Protein AF-A0A948L450-F1 (afdb_monomer_lite)

Foldseek 3Di:
DDQDDPVCNVAAEDFPADALVVSQVLLLCQLQQFAQKDKDFPVQDDDPHHDAADAQGKHFYAHSVRHGFFIKGWHDKDKDFQLRDDQVLVRNSVQDGPVSSSVVVQVRCCVVPRDDSGTIMTMTGIHTDTGDPVNVVSSVVNYFEWEWQKDWDWLDQAPVATFTQKMKTWTATLQRHGQDMDIAGADIDPRHDGDPVSVVVVVVQVPLVCLSHPPHDYLLPRLQVVLVVLQPTTGAYAYEYAACVGRQNNNQVSCVVRVQEGNADDPDPTDYSHDHGHYGLLVLVCVLVVHDNVQSHPVNDDCVLQVVQDPRSNNRSNSSSVSSVSNVSSVSVVPDDDDDDDPDPPD

Radius of gyration: 23.98 Å; chains: 1; bounding box: 55×43×69 Å

pLDDT: mean 93.99, std 7.47, range [49.78, 98.88]

Structure (mmCIF, N/CA/C/O backbone):
data_AF-A0A948L450-F1
#
_entry.id   AF-A0A948L450-F1
#
loop_
_atom_site.group_PDB
_atom_site.id
_atom_site.type_symbol
_atom_site.label_atom_id
_atom_site.label_alt_id
_atom_site.label_comp_id
_atom_site.label_asym_id
_atom_site.label_entity_id
_atom_site.label_seq_id
_atom_site.pdbx_PDB_ins_code
_atom_site.Cartn_x
_atom_site.Cartn_y
_atom_site.Cartn_z
_atom_site.occupancy
_atom_site.B_iso_or_equiv
_atom_site.auth_seq_id
_atom_site.auth_comp_id
_atom_site.auth_asym_id
_atom_site.auth_atom_id
_atom_site.pdbx_PDB_model_num
ATOM 1 N N . MET A 1 1 ? 27.669 -15.011 -8.462 1.00 49.78 1 MET A N 1
ATOM 2 C CA . MET A 1 1 ? 26.424 -15.311 -9.194 1.00 49.78 1 MET A CA 1
ATOM 3 C C . MET A 1 1 ? 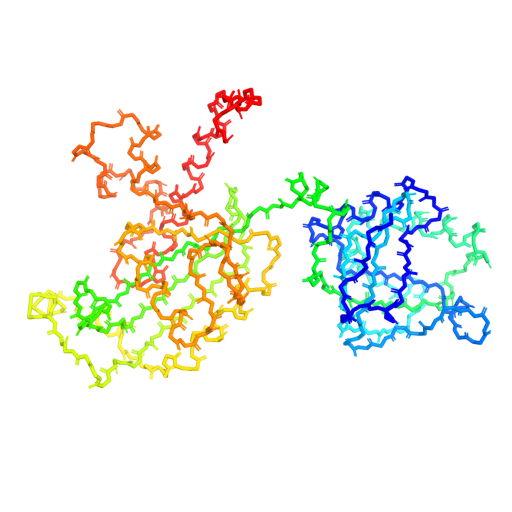25.358 -15.644 -8.175 1.00 49.78 1 MET A C 1
ATOM 5 O O . MET A 1 1 ? 25.456 -16.674 -7.518 1.00 49.78 1 MET A O 1
ATOM 9 N N . THR A 1 2 ? 24.414 -14.733 -7.972 1.00 57.94 2 THR A N 1
ATOM 10 C CA . THR A 1 2 ? 23.246 -14.973 -7.120 1.00 57.94 2 THR A CA 1
ATOM 11 C C . THR A 1 2 ? 22.349 -15.965 -7.852 1.00 57.94 2 THR A C 1
ATOM 13 O O . THR A 1 2 ? 21.903 -15.678 -8.958 1.00 57.94 2 THR A O 1
ATOM 16 N N . THR A 1 3 ? 22.142 -17.155 -7.296 1.00 79.31 3 THR A N 1
ATOM 17 C CA . THR A 1 3 ? 21.220 -18.137 -7.872 1.00 79.31 3 THR A CA 1
ATOM 18 C C . THR A 1 3 ? 19.787 -17.629 -7.747 1.00 79.31 3 THR A C 1
ATOM 20 O O . THR A 1 3 ? 19.373 -17.188 -6.672 1.00 79.31 3 THR A O 1
ATOM 23 N N . LEU A 1 4 ? 19.032 -17.679 -8.848 1.00 89.12 4 LEU A N 1
ATOM 24 C CA . LEU A 1 4 ? 17.610 -17.345 -8.837 1.00 89.12 4 LEU A CA 1
ATOM 25 C C . LEU A 1 4 ? 16.843 -18.289 -7.896 1.00 89.12 4 LEU A C 1
ATOM 27 O O . LEU A 1 4 ? 17.214 -19.462 -7.765 1.00 89.12 4 LEU A O 1
ATOM 31 N N . PRO A 1 5 ? 15.769 -17.810 -7.242 1.00 88.12 5 PRO A N 1
ATOM 32 C CA . PRO A 1 5 ? 14.839 -18.687 -6.542 1.00 88.12 5 PRO A CA 1
ATOM 33 C C . PRO A 1 5 ? 14.345 -19.818 -7.466 1.00 88.12 5 PRO A C 1
ATOM 35 O O . PRO A 1 5 ? 14.096 -19.545 -8.642 1.00 88.12 5 PRO A O 1
ATOM 38 N N . PRO A 1 6 ? 14.161 -21.062 -6.973 1.00 90.00 6 PRO A N 1
ATOM 39 C CA . PRO A 1 6 ? 13.832 -22.215 -7.820 1.00 90.00 6 PRO A CA 1
ATOM 40 C C . PRO A 1 6 ? 12.611 -22.017 -8.724 1.00 90.00 6 PRO A C 1
ATOM 42 O O . PRO A 1 6 ? 12.596 -22.503 -9.847 1.00 90.00 6 PRO A O 1
ATOM 45 N N . GLN A 1 7 ? 11.608 -21.266 -8.265 1.00 90.81 7 GLN A N 1
ATOM 46 C CA . GLN A 1 7 ? 10.401 -20.966 -9.038 1.00 90.81 7 GLN A CA 1
ATOM 47 C C . GLN A 1 7 ? 10.629 -20.038 -10.247 1.00 90.81 7 GLN A C 1
ATOM 49 O O . GLN A 1 7 ? 9.716 -19.869 -11.047 1.00 90.81 7 GLN A O 1
ATOM 54 N N . TYR A 1 8 ? 11.810 -19.426 -10.367 1.00 93.75 8 TYR A N 1
ATOM 55 C CA . TYR A 1 8 ? 12.201 -18.545 -11.473 1.00 93.75 8 TYR A CA 1
ATOM 56 C C . TYR A 1 8 ? 13.411 -19.090 -12.246 1.00 93.75 8 TYR A C 1
ATOM 58 O O . TYR A 1 8 ? 14.034 -18.349 -12.998 1.00 93.75 8 TYR A O 1
ATOM 66 N N . ALA A 1 9 ? 13.780 -20.361 -12.047 1.00 91.44 9 ALA A N 1
ATOM 67 C CA . ALA A 1 9 ? 14.968 -20.950 -12.670 1.00 91.44 9 ALA A CA 1
ATOM 68 C C . ALA A 1 9 ? 14.909 -20.932 -14.209 1.00 91.44 9 ALA A C 1
ATOM 70 O O . ALA A 1 9 ? 15.931 -20.695 -14.848 1.00 91.44 9 ALA A O 1
ATOM 71 N N . ASP A 1 10 ? 13.711 -21.119 -14.768 1.00 92.31 10 ASP A N 1
ATOM 72 C CA . ASP A 1 10 ? 13.450 -21.146 -16.212 1.00 92.31 10 ASP A CA 1
ATOM 73 C C . ASP A 1 10 ? 12.794 -19.847 -16.723 1.00 92.31 10 ASP A C 1
ATOM 75 O O . ASP A 1 10 ? 12.276 -19.806 -17.838 1.00 92.31 10 ASP A O 1
ATOM 79 N N . ALA A 1 11 ? 12.769 -18.788 -15.904 1.00 95.00 11 ALA A N 1
ATOM 80 C CA . ALA A 1 11 ? 12.189 -17.506 -16.295 1.00 95.00 11 ALA A CA 1
ATOM 81 C C . ALA A 1 11 ? 13.032 -16.826 -17.383 1.00 95.00 11 ALA A C 1
ATOM 83 O O . ALA A 1 11 ? 14.269 -16.877 -17.353 1.00 95.00 11 ALA A O 1
ATOM 84 N N . ILE A 1 12 ? 12.362 -16.138 -18.312 1.00 95.06 12 ILE A N 1
ATOM 85 C CA . ILE A 1 12 ? 13.043 -15.281 -19.285 1.00 95.06 12 ILE A CA 1
ATOM 86 C C . ILE A 1 12 ? 13.738 -14.151 -18.529 1.00 95.06 12 ILE A C 1
ATOM 88 O O . ILE A 1 12 ? 13.185 -13.580 -17.590 1.00 95.06 12 ILE A O 1
ATOM 92 N N . GLN A 1 13 ? 14.978 -13.869 -18.918 1.00 95.75 13 GLN A N 1
ATOM 93 C CA . GLN A 1 13 ? 15.809 -12.824 -18.335 1.00 95.75 13 GLN A CA 1
ATOM 94 C C . GLN A 1 13 ? 16.093 -11.766 -19.389 1.00 95.75 13 GLN A C 1
ATOM 96 O O . GLN A 1 13 ? 16.571 -12.105 -20.471 1.00 95.75 13 GLN A O 1
ATOM 101 N N . PHE A 1 14 ? 15.830 -10.504 -19.064 1.00 95.56 14 PHE A N 1
ATOM 102 C CA . PHE A 1 14 ? 16.063 -9.387 -19.975 1.00 95.56 14 PHE A CA 1
ATOM 103 C C . PHE A 1 14 ? 16.427 -8.107 -19.213 1.00 95.56 14 PHE A C 1
ATOM 105 O O . PHE A 1 14 ? 16.180 -7.990 -18.012 1.00 95.56 14 PHE A O 1
ATOM 112 N N . SER A 1 15 ? 17.019 -7.146 -19.917 1.00 96.50 15 SER A N 1
ATOM 113 C CA . SER A 1 15 ? 17.230 -5.778 -19.436 1.00 96.50 15 SER A CA 1
ATOM 114 C C . SER A 1 15 ? 16.348 -4.836 -20.243 1.00 96.50 15 SER A C 1
ATOM 116 O O . SER A 1 15 ? 16.167 -5.038 -21.441 1.00 96.50 15 SER A O 1
ATOM 118 N N . PHE A 1 16 ? 15.837 -3.785 -19.608 1.00 95.75 16 PHE A N 1
ATOM 119 C CA . PHE A 1 16 ? 15.225 -2.686 -20.346 1.00 95.75 16 PHE A CA 1
ATOM 120 C C . PHE A 1 16 ? 16.295 -1.851 -21.062 1.00 95.75 16 PHE A C 1
ATOM 122 O O . PHE A 1 16 ? 17.408 -1.702 -20.560 1.00 95.75 16 PHE A O 1
ATOM 129 N N . GLY A 1 17 ? 15.940 -1.259 -22.202 1.00 93.38 17 GLY A N 1
ATOM 130 C CA . GLY A 1 17 ? 16.852 -0.410 -22.968 1.00 93.38 17 GLY A CA 1
ATOM 131 C C . GLY A 1 17 ? 17.977 -1.176 -23.672 1.00 93.38 17 GLY A C 1
ATOM 132 O O . GLY A 1 17 ? 17.994 -2.401 -23.725 1.00 93.38 17 GLY A O 1
ATOM 133 N N . ASP A 1 18 ? 18.912 -0.433 -24.265 1.00 92.81 18 ASP A N 1
ATOM 134 C CA . ASP A 1 18 ? 20.022 -0.959 -25.072 1.00 92.81 18 ASP A CA 1
ATOM 135 C C . ASP A 1 18 ? 21.416 -0.559 -24.554 1.00 92.81 18 ASP A C 1
ATOM 137 O O . ASP A 1 18 ? 22.424 -0.776 -25.230 1.00 92.81 18 ASP A O 1
ATOM 141 N N . SER A 1 19 ? 21.499 -0.006 -23.339 1.00 96.19 19 SER A N 1
ATOM 142 C CA . SER A 1 19 ? 22.761 0.244 -22.635 1.00 96.19 19 SER A CA 1
ATOM 143 C C . SER A 1 19 ? 22.646 -0.072 -21.138 1.00 96.19 19 SER A C 1
ATOM 145 O O . SER A 1 19 ? 21.539 -0.041 -20.595 1.00 96.19 19 SER A O 1
ATOM 147 N N . PRO A 1 20 ? 23.770 -0.346 -20.445 1.00 97.81 20 PRO A N 1
ATOM 148 C CA . PRO A 1 20 ? 23.785 -0.529 -18.993 1.00 97.81 20 PRO A CA 1
ATOM 149 C C . PRO A 1 20 ? 23.136 0.623 -18.217 1.00 97.81 20 PRO A C 1
ATOM 151 O O . PRO A 1 20 ? 22.380 0.392 -17.277 1.00 97.81 20 PRO A O 1
ATOM 154 N N . GLU A 1 21 ? 23.407 1.862 -18.625 1.00 97.50 21 GLU A N 1
ATOM 155 C CA . GLU A 1 21 ? 22.892 3.065 -17.971 1.00 97.50 21 GLU A CA 1
ATOM 156 C C . GLU A 1 21 ? 21.373 3.162 -18.123 1.00 97.50 21 GLU A C 1
ATOM 158 O O . GLU A 1 21 ? 20.668 3.362 -17.134 1.00 97.50 21 GLU A O 1
ATOM 163 N N . LEU A 1 22 ? 20.860 2.943 -19.339 1.00 95.94 22 LEU A N 1
ATOM 164 C CA . LEU A 1 22 ? 19.422 2.965 -19.595 1.00 95.94 22 LEU A CA 1
ATOM 165 C C . LEU A 1 22 ? 18.706 1.811 -18.875 1.00 95.94 22 LEU A C 1
ATOM 167 O O . LEU A 1 22 ? 17.615 2.004 -18.342 1.00 95.94 22 LEU A O 1
ATOM 171 N N . ALA A 1 23 ? 19.329 0.632 -18.790 1.00 97.94 23 ALA A N 1
ATOM 172 C CA . ALA A 1 23 ? 18.788 -0.492 -18.031 1.00 97.94 23 ALA A CA 1
ATOM 173 C C . ALA A 1 23 ? 18.607 -0.151 -16.547 1.00 97.94 23 ALA A C 1
ATOM 175 O O . ALA A 1 23 ? 17.555 -0.444 -15.979 1.00 97.94 23 ALA A O 1
ATOM 176 N N . ASP A 1 24 ? 19.592 0.504 -15.925 1.00 98.12 24 ASP A N 1
ATOM 177 C CA . ASP A 1 24 ? 19.497 0.942 -14.530 1.00 98.12 24 ASP A CA 1
ATOM 178 C C . ASP A 1 24 ? 18.449 2.051 -14.331 1.00 98.12 24 ASP A C 1
ATOM 180 O O . ASP A 1 24 ? 17.704 2.020 -13.345 1.00 98.12 24 ASP A O 1
ATOM 184 N N . GLU A 1 25 ? 18.351 3.006 -15.261 1.00 97.00 25 GLU A N 1
ATOM 185 C CA . GLU A 1 25 ? 17.342 4.074 -15.233 1.00 97.00 25 GLU A CA 1
ATOM 186 C C . GLU A 1 25 ? 15.915 3.509 -15.310 1.00 97.00 25 GLU A C 1
ATOM 188 O O . GLU A 1 25 ? 15.066 3.826 -14.470 1.00 97.00 25 GLU A O 1
ATOM 193 N N . LEU A 1 26 ? 15.656 2.614 -16.264 1.00 97.81 26 LEU A N 1
ATOM 194 C CA . LEU A 1 26 ? 14.339 2.009 -16.467 1.00 97.81 26 LEU A CA 1
ATOM 195 C C . LEU A 1 26 ? 13.987 1.015 -15.354 1.00 97.81 26 LEU A C 1
ATOM 197 O O . LEU A 1 26 ? 12.855 1.008 -14.862 1.00 97.81 26 LEU A O 1
ATOM 201 N N . LEU A 1 27 ? 14.958 0.238 -14.867 1.00 98.12 27 LEU A N 1
ATOM 202 C CA . LEU A 1 27 ? 14.782 -0.608 -13.687 1.00 98.12 27 LEU A CA 1
ATOM 203 C C . LEU A 1 27 ? 14.396 0.223 -12.456 1.00 98.12 27 LEU A C 1
ATOM 205 O O . LEU A 1 27 ? 13.533 -0.194 -11.680 1.00 98.12 27 LEU A O 1
ATOM 209 N N . ALA A 1 28 ? 14.997 1.400 -12.259 1.00 97.31 28 ALA A N 1
ATOM 210 C CA . ALA A 1 28 ? 14.632 2.279 -11.154 1.00 97.31 28 ALA A CA 1
ATOM 211 C C . ALA A 1 28 ? 13.163 2.733 -11.241 1.00 97.31 28 ALA A C 1
ATOM 213 O O . ALA A 1 28 ? 12.496 2.796 -10.207 1.00 97.31 28 ALA A O 1
ATOM 214 N N . LEU A 1 29 ? 12.628 2.974 -12.444 1.00 96.88 29 LEU A N 1
ATOM 215 C CA . LEU A 1 29 ? 11.206 3.284 -12.639 1.00 96.88 29 LEU A CA 1
ATOM 216 C C . LEU A 1 29 ? 10.300 2.091 -12.308 1.00 96.88 29 LEU A C 1
ATOM 218 O O . LEU A 1 29 ? 9.265 2.285 -11.663 1.00 96.88 29 LEU A O 1
ATOM 222 N N . VAL A 1 30 ? 10.693 0.867 -12.681 1.00 97.06 30 VAL A N 1
ATOM 223 C CA . VAL A 1 30 ? 9.968 -0.366 -12.309 1.00 97.06 30 VAL A CA 1
ATOM 224 C C . VAL A 1 30 ? 9.946 -0.534 -10.792 1.00 97.06 30 VAL A C 1
ATOM 226 O O . VAL A 1 30 ? 8.896 -0.760 -10.192 1.00 97.06 30 VAL A O 1
ATOM 229 N N . LEU A 1 31 ? 11.101 -0.384 -10.141 1.00 96.38 31 LEU A N 1
ATOM 230 C CA . LEU A 1 31 ? 11.239 -0.528 -8.691 1.00 96.38 31 LEU A CA 1
ATOM 231 C C . LEU A 1 31 ? 10.530 0.587 -7.911 1.00 96.38 31 LEU A C 1
ATOM 233 O O . LEU A 1 31 ? 10.087 0.348 -6.788 1.00 96.38 31 LEU A O 1
ATOM 237 N N . ALA A 1 32 ? 10.387 1.776 -8.498 1.00 93.44 32 ALA A N 1
ATOM 238 C CA . ALA A 1 32 ? 9.577 2.862 -7.951 1.00 93.44 32 ALA A CA 1
ATOM 239 C C . ALA A 1 32 ? 8.064 2.629 -8.121 1.00 93.44 32 ALA A C 1
ATOM 241 O O . ALA A 1 32 ? 7.273 3.381 -7.558 1.00 93.44 32 ALA A O 1
ATOM 242 N N . GLY A 1 33 ? 7.652 1.615 -8.894 1.00 91.38 33 GLY A N 1
ATOM 243 C CA . GLY A 1 33 ? 6.253 1.368 -9.249 1.00 91.38 33 GLY A CA 1
ATOM 244 C C . GLY A 1 33 ? 5.695 2.341 -10.291 1.00 91.38 33 GLY A C 1
ATOM 245 O O . GLY A 1 33 ? 4.487 2.369 -10.494 1.00 91.38 33 GLY A O 1
ATOM 246 N N . LYS A 1 34 ? 6.555 3.139 -10.938 1.00 92.25 34 LYS A N 1
ATOM 247 C CA . LYS A 1 34 ? 6.166 4.085 -11.993 1.00 92.25 34 LYS A CA 1
ATOM 248 C C . LYS A 1 34 ? 6.029 3.389 -13.341 1.00 92.25 34 LYS A C 1
ATOM 250 O O . LYS A 1 34 ? 5.018 3.561 -14.009 1.00 92.25 34 LYS A O 1
ATOM 255 N N . LYS A 1 35 ? 7.025 2.574 -13.708 1.00 96.00 35 LYS A N 1
ATOM 256 C CA . LYS A 1 35 ? 6.990 1.781 -14.940 1.00 96.00 35 LYS A CA 1
ATOM 257 C C . LYS A 1 35 ? 6.204 0.496 -14.695 1.00 96.00 35 LYS A C 1
ATOM 259 O O . LYS A 1 35 ? 6.651 -0.387 -13.964 1.00 96.00 35 LYS A O 1
ATOM 264 N N . THR A 1 36 ? 5.025 0.431 -15.296 1.00 96.38 36 THR A N 1
ATOM 265 C CA . THR A 1 36 ? 4.072 -0.695 -15.265 1.00 96.38 36 THR A CA 1
ATOM 266 C C . THR A 1 36 ? 3.641 -1.120 -16.671 1.00 96.38 36 THR A C 1
ATOM 268 O O . THR A 1 36 ? 2.764 -1.967 -16.831 1.00 96.38 36 THR A O 1
ATOM 271 N N . ALA A 1 37 ? 4.254 -0.531 -17.697 1.00 97.00 37 ALA A N 1
ATOM 272 C CA . ALA A 1 37 ? 4.088 -0.899 -19.091 1.00 97.00 37 ALA A CA 1
ATOM 273 C C . ALA A 1 37 ? 5.424 -0.805 -19.838 1.00 97.00 37 ALA A C 1
ATOM 275 O O . ALA A 1 37 ? 6.343 -0.090 -19.414 1.00 97.00 37 ALA A O 1
ATOM 276 N N . THR A 1 38 ? 5.533 -1.542 -20.940 1.00 97.06 38 THR A N 1
ATOM 277 C CA . THR A 1 38 ? 6.642 -1.434 -21.892 1.00 97.06 38 THR A CA 1
ATOM 278 C C . THR A 1 38 ? 6.204 -1.832 -23.294 1.00 97.06 38 THR A C 1
ATOM 280 O O . THR A 1 38 ? 5.207 -2.540 -23.461 1.00 97.06 38 THR A O 1
ATOM 283 N N . CYS A 1 39 ? 6.940 -1.383 -24.308 1.00 96.31 39 CYS A N 1
ATOM 284 C CA . CYS A 1 39 ? 6.736 -1.817 -25.678 1.00 96.31 39 CYS A CA 1
ATOM 285 C C . CYS A 1 39 ? 8.045 -2.227 -26.370 1.00 96.31 39 CYS A C 1
ATOM 287 O O . CYS A 1 39 ? 9.098 -1.627 -26.169 1.00 96.31 39 CYS A O 1
ATOM 289 N N . GLY A 1 40 ? 7.960 -3.255 -27.215 1.00 95.69 40 GLY A N 1
ATOM 290 C CA . GLY A 1 40 ? 9.046 -3.726 -28.078 1.00 95.69 40 GLY A CA 1
ATOM 291 C C . GLY A 1 40 ? 8.573 -3.853 -29.523 1.00 95.69 40 GLY A C 1
ATOM 292 O O . GLY A 1 40 ? 7.375 -3.978 -29.775 1.00 95.69 40 GLY A O 1
ATOM 293 N N . ALA A 1 41 ? 9.475 -3.817 -30.505 1.00 96.50 41 ALA A N 1
ATOM 294 C CA . ALA A 1 41 ? 9.061 -3.976 -31.896 1.00 96.50 41 ALA A CA 1
ATOM 295 C C . ALA A 1 41 ? 8.616 -5.422 -32.154 1.00 96.50 41 ALA A C 1
ATOM 297 O O . ALA A 1 41 ? 9.347 -6.356 -31.847 1.00 96.50 41 ALA A O 1
ATOM 298 N N . LEU A 1 42 ? 7.468 -5.629 -32.810 1.00 96.25 42 LEU A N 1
ATOM 299 C CA . LEU A 1 42 ? 6.961 -6.976 -33.121 1.00 96.25 42 LEU A CA 1
ATOM 300 C C . LEU A 1 42 ? 7.984 -7.833 -33.887 1.00 96.25 42 LEU A C 1
ATOM 302 O O . LEU A 1 42 ? 8.022 -9.049 -33.729 1.00 96.25 42 LEU A O 1
ATOM 306 N N . ARG A 1 43 ? 8.841 -7.188 -34.687 1.00 94.50 43 ARG A N 1
ATOM 307 C CA . ARG A 1 43 ? 9.906 -7.836 -35.465 1.00 94.50 43 ARG A CA 1
ATOM 308 C C . ARG A 1 43 ? 10.947 -8.566 -34.604 1.00 94.50 43 ARG A C 1
ATOM 310 O O . ARG A 1 43 ? 11.622 -9.445 -35.130 1.00 94.50 43 ARG A O 1
ATOM 317 N N . ASP A 1 44 ? 11.094 -8.168 -33.341 1.00 93.19 44 ASP A N 1
ATOM 318 C CA . ASP A 1 44 ? 12.097 -8.706 -32.419 1.00 93.19 44 ASP A CA 1
ATOM 319 C C . ASP A 1 44 ? 11.580 -9.957 -31.691 1.00 93.19 44 ASP A C 1
ATOM 321 O O . ASP A 1 44 ? 12.357 -10.675 -31.062 1.00 93.19 44 ASP A O 1
ATOM 325 N N . TYR A 1 45 ? 10.285 -10.268 -31.831 1.00 92.19 45 TYR A N 1
ATOM 326 C CA . TYR A 1 45 ? 9.653 -11.440 -31.239 1.00 92.19 45 TYR A CA 1
ATOM 327 C C . TYR A 1 45 ? 9.452 -12.578 -32.250 1.00 92.19 45 TYR A C 1
ATOM 329 O O . TYR A 1 45 ? 9.285 -12.377 -33.455 1.00 92.19 45 TYR A O 1
ATOM 337 N N . GLY A 1 46 ? 9.398 -13.812 -31.744 1.00 85.69 46 GLY A N 1
ATOM 338 C CA . GLY A 1 46 ? 9.066 -15.004 -32.524 1.00 85.69 46 GLY A CA 1
ATOM 339 C C . GLY A 1 46 ? 10.286 -15.792 -33.004 1.00 85.69 46 GLY A C 1
ATOM 340 O O . GLY A 1 46 ? 11.256 -15.983 -32.275 1.00 85.69 46 GLY A O 1
ATOM 341 N N . ALA A 1 47 ? 10.215 -16.356 -34.214 1.00 80.94 47 ALA A N 1
ATOM 342 C CA . ALA A 1 47 ? 11.213 -17.313 -34.693 1.00 80.94 47 ALA A CA 1
ATOM 343 C C . ALA A 1 47 ? 12.599 -16.661 -34.869 1.00 80.94 47 ALA A C 1
ATOM 345 O O . ALA A 1 47 ? 12.833 -15.937 -35.833 1.00 80.94 47 ALA A O 1
ATOM 346 N N . GLY A 1 48 ? 13.526 -16.974 -33.958 1.00 80.38 48 GLY A N 1
ATOM 347 C CA . GLY A 1 48 ? 14.882 -16.413 -33.940 1.00 80.38 48 GLY A CA 1
ATOM 348 C C . GLY A 1 48 ? 15.028 -15.123 -33.126 1.00 80.38 48 GLY A C 1
ATOM 349 O O . GLY A 1 48 ? 16.133 -14.589 -33.082 1.00 80.38 48 GLY A O 1
ATOM 350 N N . GLY A 1 49 ? 13.948 -14.661 -32.487 1.00 86.06 49 GLY A N 1
ATOM 351 C CA . GLY A 1 49 ? 13.919 -13.516 -31.579 1.00 86.06 49 GLY A CA 1
ATOM 352 C C . GLY A 1 49 ? 13.472 -13.903 -30.167 1.00 86.06 49 GLY A C 1
ATOM 353 O O . GLY A 1 49 ? 13.591 -15.061 -29.753 1.00 86.06 49 GLY A O 1
ATOM 354 N N . GLU A 1 50 ? 12.953 -12.929 -29.429 1.00 88.19 50 GLU A N 1
ATOM 355 C CA . GLU A 1 50 ? 12.440 -13.119 -28.075 1.00 88.19 50 GLU A CA 1
ATOM 356 C C . GLU A 1 50 ? 11.088 -13.858 -28.069 1.00 88.19 50 GLU A C 1
ATOM 358 O O . GLU A 1 50 ? 10.276 -13.722 -28.993 1.00 88.19 50 GLU A O 1
ATOM 363 N N . PRO A 1 51 ? 10.796 -14.667 -27.036 1.00 91.75 51 PRO A N 1
ATOM 364 C CA . PRO A 1 51 ? 9.488 -15.290 -26.899 1.00 91.75 51 PRO A CA 1
ATOM 365 C C . PRO A 1 51 ? 8.421 -14.234 -26.590 1.00 91.75 51 PRO A C 1
ATOM 367 O O . PRO A 1 51 ? 8.584 -13.427 -25.672 1.00 91.75 51 PRO A O 1
ATOM 370 N N . MET A 1 52 ? 7.295 -14.293 -27.308 1.00 93.81 52 MET A N 1
ATOM 371 C CA . MET A 1 52 ? 6.151 -13.398 -27.091 1.00 93.81 52 MET A CA 1
ATOM 372 C C . MET A 1 52 ? 5.730 -13.382 -25.616 1.00 93.81 52 MET A C 1
ATOM 374 O O . MET A 1 52 ? 5.597 -14.465 -25.037 1.00 93.81 52 MET A O 1
ATOM 378 N N . PRO A 1 53 ? 5.517 -12.202 -25.004 1.00 94.00 53 PRO A N 1
ATOM 379 C CA . PRO A 1 53 ? 4.969 -12.119 -23.659 1.00 94.00 53 PRO A CA 1
ATOM 380 C C . PRO A 1 53 ? 3.590 -12.771 -23.597 1.00 94.00 53 PRO A C 1
ATOM 382 O O . PRO A 1 53 ? 2.798 -12.708 -24.539 1.00 94.00 53 PRO A O 1
ATOM 385 N N . GLU A 1 54 ? 3.314 -13.422 -22.471 1.00 95.31 54 GLU A N 1
ATOM 386 C CA . GLU A 1 54 ? 2.058 -14.122 -22.215 1.00 95.31 54 GLU A CA 1
ATOM 387 C C . GLU A 1 54 ? 1.490 -13.643 -20.882 1.00 95.31 54 GLU A C 1
ATOM 389 O O . GLU A 1 54 ? 2.223 -13.481 -19.907 1.00 95.31 54 GLU A O 1
ATOM 394 N N . VAL A 1 55 ? 0.175 -13.430 -20.816 1.00 97.62 55 VAL A N 1
ATOM 395 C CA . VAL A 1 55 ? -0.489 -13.025 -19.569 1.00 97.62 55 VAL A CA 1
ATOM 396 C C . VAL A 1 55 ? -0.230 -14.068 -18.476 1.00 97.62 55 VAL A C 1
ATOM 398 O O . VAL A 1 55 ? -0.468 -15.259 -18.669 1.00 97.62 55 VAL A O 1
ATOM 401 N N . GLY A 1 56 ? 0.256 -13.612 -17.322 1.00 96.19 56 GLY A N 1
ATOM 402 C CA . GLY A 1 56 ? 0.665 -14.443 -16.190 1.00 96.19 56 GLY A CA 1
ATOM 403 C C . GLY A 1 56 ? 2.110 -14.952 -16.257 1.00 96.19 56 GLY A C 1
ATOM 404 O O . GLY A 1 56 ? 2.589 -15.517 -15.267 1.00 96.19 56 GLY A O 1
ATOM 405 N N . ARG A 1 57 ? 2.833 -14.748 -17.372 1.00 95.81 57 ARG A N 1
ATOM 406 C CA . ARG A 1 57 ? 4.267 -15.061 -17.458 1.00 95.81 57 ARG A CA 1
ATOM 407 C C . ARG A 1 57 ? 5.042 -14.167 -16.500 1.00 95.81 57 ARG A C 1
ATOM 409 O O . ARG A 1 57 ? 4.723 -12.991 -16.331 1.00 95.81 57 ARG A O 1
ATOM 416 N N . ARG A 1 58 ? 6.053 -14.749 -15.853 1.00 97.19 58 ARG A N 1
ATOM 417 C CA . ARG A 1 58 ? 6.942 -14.044 -14.934 1.00 97.19 58 ARG A CA 1
ATOM 418 C C . ARG A 1 58 ? 8.347 -13.998 -15.492 1.00 97.19 58 ARG A C 1
ATOM 420 O O . ARG A 1 58 ? 8.980 -15.044 -15.620 1.00 97.19 58 ARG A O 1
ATOM 427 N N . ASP A 1 59 ? 8.819 -12.784 -15.722 1.00 97.19 59 ASP A N 1
ATOM 428 C CA . ASP A 1 59 ? 10.127 -12.517 -16.300 1.00 97.19 59 ASP A CA 1
ATOM 429 C C . ASP A 1 59 ? 11.025 -11.827 -15.271 1.00 97.19 59 ASP A C 1
ATOM 431 O O . ASP A 1 59 ? 10.570 -11.094 -14.386 1.00 97.19 59 ASP A O 1
ATOM 435 N N . VAL A 1 60 ? 12.319 -12.111 -15.357 1.00 97.88 60 VAL A N 1
ATOM 436 C CA . VAL A 1 60 ? 13.352 -11.578 -14.476 1.00 97.88 60 VAL A CA 1
ATOM 437 C C . VAL A 1 60 ? 14.017 -10.393 -15.169 1.00 97.88 60 VAL A C 1
ATOM 439 O O . VAL A 1 60 ? 14.663 -10.544 -16.204 1.00 97.88 60 VAL A O 1
ATOM 442 N N . VAL A 1 61 ? 13.911 -9.221 -14.554 1.00 98.12 61 VAL A N 1
ATOM 443 C CA . VAL A 1 61 ? 14.558 -8.000 -15.036 1.00 98.12 61 VAL A CA 1
ATOM 444 C C . VAL A 1 61 ? 15.965 -7.915 -14.453 1.00 98.12 61 VAL A C 1
ATOM 446 O O . VAL A 1 61 ? 16.159 -8.036 -13.235 1.00 98.12 61 VAL A O 1
ATOM 449 N N . LEU A 1 62 ? 16.947 -7.697 -15.320 1.00 98.00 62 LEU A N 1
ATOM 450 C CA . LEU A 1 62 ? 18.353 -7.524 -14.977 1.00 98.00 62 LEU A CA 1
ATOM 451 C C . LEU A 1 62 ? 18.705 -6.034 -14.831 1.00 98.00 62 LEU A C 1
ATOM 453 O O . LEU A 1 62 ? 18.157 -5.186 -15.534 1.00 98.00 62 LEU A O 1
ATOM 457 N N . ASN A 1 63 ? 19.646 -5.716 -13.940 1.00 97.75 63 ASN A N 1
ATOM 458 C CA . ASN A 1 63 ? 20.255 -4.382 -13.858 1.00 97.75 63 ASN A CA 1
ATOM 459 C C . ASN A 1 63 ? 21.282 -4.152 -14.988 1.00 97.75 63 ASN A C 1
ATOM 461 O O . ASN A 1 63 ? 21.568 -5.057 -15.776 1.00 97.75 63 ASN A O 1
ATOM 465 N N . GLY A 1 64 ? 21.884 -2.963 -15.046 1.00 97.12 64 GLY A N 1
ATOM 466 C CA . GLY A 1 64 ? 22.915 -2.609 -16.027 1.00 97.12 64 GLY A CA 1
ATOM 467 C C . GLY A 1 64 ? 24.186 -3.465 -15.953 1.00 97.12 64 GLY A C 1
ATOM 468 O O . GLY A 1 64 ? 24.931 -3.564 -16.925 1.00 97.12 64 GLY A O 1
ATOM 469 N N . ALA A 1 65 ? 24.418 -4.151 -14.829 1.00 97.00 65 ALA A N 1
ATOM 470 C CA . ALA A 1 65 ? 25.502 -5.120 -14.662 1.00 97.00 65 ALA A CA 1
ATOM 471 C C . ALA A 1 65 ? 25.118 -6.557 -15.079 1.00 97.00 65 ALA A C 1
ATOM 473 O O . ALA A 1 65 ? 25.942 -7.468 -14.964 1.00 97.00 65 ALA A O 1
ATOM 474 N N . GLY A 1 66 ? 23.887 -6.780 -15.555 1.00 96.62 66 GLY A N 1
ATOM 475 C CA . GLY A 1 66 ? 23.372 -8.097 -15.933 1.00 96.62 66 GLY A CA 1
ATOM 476 C C . GLY A 1 66 ? 22.973 -8.981 -14.745 1.00 96.62 66 GLY A C 1
ATOM 477 O O . GLY A 1 66 ? 22.871 -10.199 -14.888 1.00 96.62 66 GLY A O 1
ATOM 478 N N . GLU A 1 67 ? 22.771 -8.409 -13.556 1.00 96.94 67 GLU A N 1
ATOM 479 C CA . GLU A 1 67 ? 22.371 -9.146 -12.356 1.00 96.94 67 GLU A CA 1
ATOM 480 C C . GLU A 1 67 ? 20.844 -9.120 -12.161 1.00 96.94 67 GLU A C 1
ATOM 482 O O . GLU A 1 67 ? 20.234 -8.054 -12.281 1.00 96.94 67 GLU A O 1
ATOM 487 N N . PRO A 1 68 ? 20.206 -10.245 -11.778 1.00 97.50 68 PRO A N 1
ATOM 488 C CA . PRO A 1 68 ? 18.772 -10.291 -11.496 1.00 97.50 68 PRO A CA 1
ATOM 489 C C . PRO A 1 68 ? 18.328 -9.327 -10.393 1.00 97.50 68 PRO A C 1
ATOM 491 O O . PRO A 1 68 ? 18.653 -9.511 -9.214 1.00 97.50 68 PRO A O 1
ATOM 494 N N . ALA A 1 69 ? 17.535 -8.324 -10.766 1.00 97.62 69 ALA A N 1
ATOM 495 C CA . ALA A 1 69 ? 17.145 -7.228 -9.890 1.00 97.62 69 ALA A CA 1
ATOM 496 C C . ALA A 1 69 ? 15.691 -7.314 -9.415 1.00 97.62 69 ALA A C 1
ATOM 498 O O . ALA A 1 69 ? 15.410 -7.036 -8.244 1.00 97.62 69 ALA A O 1
ATOM 499 N N . CYS A 1 70 ? 14.767 -7.744 -10.270 1.00 97.38 70 CYS A N 1
ATOM 500 C CA . CYS A 1 70 ? 13.383 -7.993 -9.880 1.00 97.38 70 CYS A CA 1
ATOM 501 C C . CYS A 1 70 ? 12.686 -9.008 -10.791 1.00 97.38 70 CYS A C 1
ATOM 503 O O . CYS A 1 70 ? 13.244 -9.460 -11.785 1.00 97.38 70 CYS A O 1
ATOM 505 N N . VAL A 1 71 ? 11.470 -9.388 -10.403 1.00 97.25 71 VAL A N 1
ATOM 506 C CA . VAL A 1 71 ? 10.551 -10.210 -11.191 1.00 97.25 71 VAL A CA 1
ATOM 507 C C . VAL A 1 71 ? 9.297 -9.398 -11.465 1.00 97.25 71 VAL A C 1
ATOM 509 O O . VAL A 1 71 ? 8.723 -8.841 -10.522 1.00 97.25 71 VAL A O 1
ATOM 512 N N . ILE A 1 72 ? 8.863 -9.374 -12.720 1.00 97.31 72 ILE A N 1
ATOM 513 C CA . ILE A 1 72 ? 7.599 -8.778 -13.159 1.00 97.31 72 ILE A CA 1
ATOM 514 C C . ILE A 1 72 ? 6.642 -9.866 -13.651 1.00 97.31 72 ILE A C 1
ATOM 516 O O . ILE A 1 72 ? 7.075 -10.961 -13.998 1.00 97.31 72 ILE A O 1
ATOM 520 N N . GLU A 1 73 ? 5.342 -9.587 -13.641 1.00 96.75 73 GLU A N 1
ATOM 521 C CA . GLU A 1 73 ? 4.303 -10.457 -14.204 1.00 96.75 73 GLU A CA 1
ATOM 522 C C . GLU A 1 73 ? 3.483 -9.685 -15.227 1.00 96.75 73 GLU A C 1
ATOM 524 O O . GLU A 1 73 ? 2.909 -8.648 -14.882 1.00 96.75 73 GLU A O 1
ATOM 529 N N . THR A 1 74 ? 3.405 -10.209 -16.448 1.00 97.69 74 THR A N 1
ATOM 530 C CA . THR A 1 74 ? 2.613 -9.634 -17.537 1.00 97.69 74 THR A CA 1
ATOM 531 C C . THR A 1 74 ? 1.119 -9.765 -17.231 1.00 97.69 74 THR A C 1
ATOM 533 O O . THR A 1 74 ? 0.616 -10.851 -16.946 1.00 97.69 74 THR A O 1
ATOM 536 N N . LEU A 1 75 ? 0.389 -8.655 -17.303 1.00 96.38 75 LEU A N 1
ATOM 537 C CA . LEU A 1 75 ? -1.046 -8.559 -17.024 1.00 96.38 75 LEU A CA 1
ATOM 538 C C . LEU A 1 75 ? -1.885 -8.440 -18.299 1.00 96.38 75 LEU A C 1
ATOM 540 O O . LEU A 1 75 ? -3.002 -8.952 -18.353 1.00 96.38 75 LEU A O 1
ATOM 544 N N . SER A 1 76 ? -1.353 -7.790 -19.330 1.00 97.19 76 SER A N 1
ATOM 545 C CA . SER A 1 76 ? -1.979 -7.702 -20.648 1.00 97.19 76 SER A CA 1
ATOM 546 C C . SER A 1 76 ? -0.917 -7.604 -21.729 1.00 97.19 76 SER A C 1
ATOM 548 O O . SER A 1 76 ? 0.166 -7.079 -21.483 1.00 97.19 76 SER A O 1
ATOM 550 N N . VAL A 1 77 ? -1.259 -8.069 -22.928 1.00 97.38 77 VAL A N 1
ATOM 551 C CA . VAL A 1 77 ? -0.439 -7.929 -24.132 1.00 97.38 77 VAL A CA 1
ATOM 552 C C . VAL A 1 77 ? -1.351 -7.506 -25.272 1.00 97.38 77 VAL A C 1
ATOM 554 O O . VAL A 1 77 ? -2.402 -8.113 -25.484 1.00 97.38 77 VAL A O 1
ATOM 557 N N . GLU A 1 78 ? -0.949 -6.478 -26.000 1.00 96.62 78 GLU A N 1
ATOM 558 C CA . GLU A 1 78 ? -1.628 -5.995 -27.195 1.00 96.62 78 GLU A CA 1
ATOM 559 C C . GLU A 1 78 ? -0.614 -5.662 -28.291 1.00 96.62 78 GLU A C 1
ATOM 561 O O . GLU A 1 78 ? 0.565 -5.431 -28.026 1.00 96.62 78 GLU A O 1
ATOM 566 N N . THR A 1 79 ? -1.065 -5.668 -29.543 1.00 97.25 79 THR A N 1
ATOM 567 C CA . THR A 1 79 ? -0.244 -5.240 -30.676 1.00 97.25 79 THR A CA 1
ATOM 568 C C . THR A 1 79 ? -0.851 -3.988 -31.275 1.00 97.25 79 THR A C 1
ATOM 570 O O . THR A 1 79 ? -1.990 -4.013 -31.742 1.00 97.25 79 THR A O 1
ATOM 573 N N . LEU A 1 80 ? -0.087 -2.901 -31.252 1.00 97.06 80 LEU A N 1
ATOM 574 C CA . LEU A 1 80 ? -0.491 -1.585 -31.741 1.00 97.06 80 LEU A CA 1
ATOM 575 C C . LEU A 1 80 ? 0.541 -1.075 -32.739 1.00 97.06 80 LEU A C 1
ATOM 577 O O . LEU A 1 80 ? 1.701 -1.482 -32.706 1.00 97.06 80 LEU A O 1
ATOM 581 N N . ARG A 1 81 ? 0.154 -0.160 -33.628 1.00 97.81 81 ARG A N 1
ATOM 582 C CA . ARG A 1 81 ? 1.157 0.606 -34.378 1.00 97.81 81 ARG A CA 1
ATOM 583 C C . ARG A 1 81 ? 1.761 1.663 -33.468 1.00 97.81 81 ARG A C 1
ATOM 585 O O . ARG A 1 81 ? 1.079 2.159 -32.579 1.00 97.81 81 ARG A O 1
ATOM 592 N N . PHE A 1 82 ? 3.001 2.059 -33.737 1.00 97.44 82 PHE A N 1
ATOM 593 C CA . PHE A 1 82 ? 3.681 3.101 -32.965 1.00 97.44 82 PHE A CA 1
ATOM 594 C C . PHE A 1 82 ? 2.852 4.394 -32.837 1.00 97.44 82 PHE A C 1
ATOM 596 O O . PHE A 1 82 ? 2.707 4.920 -31.740 1.00 97.44 82 PHE A O 1
ATOM 603 N N . ASP A 1 83 ? 2.252 4.875 -33.931 1.00 95.62 83 ASP A N 1
ATOM 604 C CA . ASP A 1 83 ? 1.398 6.076 -33.912 1.00 95.62 83 ASP A CA 1
ATOM 605 C C . ASP A 1 83 ? 0.000 5.862 -33.298 1.00 95.62 83 ASP A C 1
ATOM 607 O O . ASP A 1 83 ? -0.711 6.840 -33.069 1.00 95.62 83 ASP A O 1
ATOM 611 N N . ASP A 1 84 ? -0.383 4.613 -33.017 1.00 96.31 84 ASP A N 1
ATOM 612 C CA . ASP A 1 84 ? -1.650 4.265 -32.365 1.00 96.31 84 ASP A CA 1
ATOM 613 C C . ASP A 1 84 ? -1.488 4.081 -30.838 1.00 96.31 84 ASP A C 1
ATOM 615 O O . ASP A 1 84 ? -2.483 3.856 -30.147 1.00 96.31 84 ASP A O 1
ATOM 619 N N . VAL A 1 85 ? -0.264 4.179 -30.293 1.00 94.69 85 VAL A N 1
ATOM 620 C CA . VAL A 1 85 ? -0.015 4.118 -28.842 1.00 94.69 85 VAL A CA 1
ATOM 621 C C . VAL A 1 85 ? -0.571 5.370 -28.171 1.00 94.69 85 VAL A C 1
ATOM 623 O O . VAL A 1 85 ? -0.165 6.495 -28.471 1.00 94.69 85 VAL A O 1
ATOM 626 N N . ASP A 1 86 ? -1.504 5.177 -27.243 1.00 90.50 86 ASP A N 1
ATOM 627 C CA . ASP A 1 86 ? -2.136 6.290 -26.550 1.00 90.50 86 ASP A CA 1
ATOM 628 C C . ASP A 1 86 ? -1.209 6.922 -25.482 1.00 90.50 86 ASP A C 1
ATOM 630 O O . ASP A 1 86 ? -0.359 6.244 -24.896 1.00 90.50 86 ASP A O 1
ATOM 634 N N . PRO A 1 87 ? -1.362 8.226 -25.176 1.00 91.50 87 PRO A N 1
ATOM 635 C CA . PRO A 1 87 ? -0.566 8.870 -24.132 1.00 91.50 87 PRO A CA 1
ATOM 636 C C . PRO A 1 87 ? -0.702 8.232 -22.739 1.00 91.50 87 PRO A C 1
ATOM 638 O O . PRO A 1 87 ? 0.271 8.214 -21.989 1.00 91.50 87 PRO A O 1
ATOM 641 N N . ALA A 1 88 ? -1.858 7.653 -22.400 1.00 91.25 88 ALA A N 1
ATOM 642 C CA . ALA A 1 88 ? -2.070 7.003 -21.105 1.00 91.25 88 ALA A CA 1
ATOM 643 C C . ALA A 1 88 ? -1.268 5.689 -20.966 1.00 91.25 88 ALA A C 1
ATOM 645 O O . ALA A 1 88 ? -0.940 5.261 -19.858 1.00 91.25 88 ALA A O 1
ATOM 646 N N . PHE A 1 89 ? -0.912 5.036 -22.074 1.00 92.88 89 PHE A N 1
ATOM 647 C CA . PHE A 1 89 ? 0.065 3.957 -22.119 1.00 92.88 89 PHE A CA 1
ATOM 648 C C . PHE A 1 89 ? 1.457 4.494 -21.795 1.00 92.88 89 PHE A C 1
ATOM 650 O O . PHE A 1 89 ? 2.134 3.945 -20.929 1.00 92.88 89 PHE A O 1
ATOM 657 N N . THR A 1 90 ? 1.854 5.609 -22.411 1.00 93.00 90 THR A N 1
ATOM 658 C CA . THR A 1 90 ? 3.181 6.207 -22.183 1.00 93.00 90 THR A CA 1
ATOM 659 C C . THR A 1 90 ? 3.359 6.715 -20.750 1.00 93.00 90 THR A C 1
ATOM 661 O O . THR A 1 90 ? 4.433 6.550 -20.169 1.00 93.00 90 THR A O 1
ATOM 664 N N . ASP A 1 91 ? 2.283 7.198 -20.117 1.00 92.38 91 ASP A N 1
ATOM 665 C CA . ASP A 1 91 ? 2.273 7.566 -18.695 1.00 92.38 91 ASP A CA 1
ATOM 666 C C . ASP A 1 91 ? 2.607 6.363 -17.792 1.00 92.38 91 ASP A C 1
ATOM 668 O O . ASP A 1 91 ? 3.281 6.516 -16.771 1.00 92.38 91 ASP A O 1
ATOM 672 N N . ARG A 1 92 ? 2.188 5.149 -18.186 1.00 94.12 92 ARG A N 1
ATOM 673 C CA . ARG A 1 92 ? 2.505 3.893 -17.481 1.00 94.12 92 ARG A CA 1
ATOM 674 C C . ARG A 1 92 ? 3.917 3.388 -17.752 1.00 94.12 92 ARG A C 1
ATOM 676 O O . ARG A 1 92 ? 4.424 2.597 -16.960 1.00 94.12 92 ARG A O 1
ATOM 683 N N . GLU A 1 93 ? 4.567 3.815 -18.832 1.00 95.38 93 GLU A N 1
ATOM 684 C CA . GLU A 1 93 ? 6.001 3.570 -19.013 1.00 95.38 93 GLU A CA 1
ATOM 685 C C . GLU A 1 93 ? 6.833 4.458 -18.077 1.00 95.38 93 GLU A C 1
ATOM 687 O O . GLU A 1 93 ? 7.882 4.038 -17.592 1.00 95.38 93 GLU A O 1
ATOM 692 N N . GLY A 1 94 ? 6.337 5.658 -17.760 1.00 93.12 94 GLY A N 1
ATOM 693 C CA . GLY A 1 94 ? 6.948 6.554 -16.778 1.00 93.12 94 GLY A CA 1
ATOM 694 C C . GLY A 1 94 ? 8.256 7.205 -17.242 1.00 93.12 94 GLY A C 1
ATOM 695 O O . GLY A 1 94 ? 9.007 7.712 -16.409 1.00 93.12 94 GLY A O 1
ATOM 696 N N . GLU A 1 95 ? 8.528 7.207 -18.550 1.00 93.94 95 GLU A N 1
ATOM 697 C CA . GLU A 1 95 ? 9.784 7.664 -19.178 1.00 93.94 95 GLU A CA 1
ATOM 698 C C . GLU A 1 95 ? 9.775 9.153 -19.581 1.00 93.94 95 GLU A C 1
ATOM 700 O O . GLU A 1 95 ? 10.524 9.590 -20.453 1.00 93.94 95 GLU A O 1
ATOM 705 N N . GLY A 1 96 ? 8.928 9.953 -18.932 1.00 92.75 96 GLY A N 1
ATOM 706 C CA . GLY A 1 96 ? 8.727 11.371 -19.235 1.00 92.75 96 GLY A CA 1
ATOM 707 C C . GLY A 1 96 ? 7.354 11.647 -19.842 1.00 92.75 96 GLY A C 1
ATOM 708 O O . GLY A 1 96 ? 6.482 10.784 -19.842 1.00 92.75 96 GLY A O 1
ATOM 709 N N . ASP A 1 97 ? 7.151 12.875 -20.322 1.00 94.75 97 ASP A N 1
ATOM 710 C CA . ASP A 1 97 ? 5.935 13.207 -21.066 1.00 94.75 97 ASP A CA 1
ATOM 711 C C . ASP A 1 97 ? 5.902 12.497 -22.432 1.00 94.75 97 ASP A C 1
ATOM 713 O O . ASP A 1 97 ? 6.911 11.978 -22.913 1.00 94.75 97 ASP A O 1
ATOM 717 N N . TYR A 1 98 ? 4.738 12.497 -23.086 1.00 94.19 98 TYR A N 1
ATOM 718 C CA . TYR A 1 98 ? 4.556 11.832 -24.380 1.00 94.19 98 TYR A CA 1
ATOM 719 C C . TYR A 1 98 ? 5.578 12.271 -25.447 1.00 94.19 98 TYR A C 1
ATOM 721 O O . TYR A 1 98 ? 6.014 11.460 -26.263 1.00 94.19 98 TYR A O 1
ATOM 729 N N . ALA A 1 99 ? 5.991 13.545 -25.456 1.00 94.94 99 ALA A N 1
ATOM 730 C CA . ALA A 1 99 ? 6.953 14.046 -26.436 1.00 94.94 99 ALA A CA 1
ATOM 731 C C . ALA A 1 99 ? 8.364 13.492 -26.180 1.00 94.94 99 ALA A C 1
ATOM 733 O O . ALA A 1 99 ? 9.045 13.092 -27.127 1.00 94.94 99 ALA A O 1
ATOM 734 N N . ALA A 1 100 ? 8.785 13.436 -24.914 1.00 94.88 100 ALA A N 1
ATOM 735 C CA . ALA A 1 100 ? 10.037 12.818 -24.496 1.00 94.88 100 ALA A CA 1
ATOM 736 C C . ALA A 1 100 ? 10.031 11.305 -24.754 1.00 94.88 100 ALA A C 1
ATOM 738 O O . ALA A 1 100 ? 10.974 10.798 -25.366 1.00 94.88 100 ALA A O 1
ATOM 739 N N . TRP A 1 101 ? 8.948 10.612 -24.377 1.00 95.75 101 TRP A N 1
ATOM 740 C CA . TRP A 1 101 ? 8.751 9.186 -24.648 1.00 95.75 101 TRP A CA 1
ATOM 741 C C . TRP A 1 101 ? 8.899 8.898 -26.142 1.00 95.75 101 TRP A C 1
ATOM 743 O O . TRP A 1 101 ? 9.714 8.060 -26.538 1.00 95.75 101 TRP A O 1
ATOM 753 N N . ARG A 1 102 ? 8.185 9.661 -26.980 1.00 96.12 102 ARG A N 1
ATOM 754 C CA . ARG A 1 102 ? 8.198 9.483 -28.431 1.00 96.12 102 ARG A CA 1
ATOM 755 C C . ARG A 1 102 ? 9.594 9.692 -29.000 1.00 96.12 102 ARG A C 1
ATOM 757 O O . ARG A 1 102 ? 10.075 8.839 -29.736 1.00 96.12 102 ARG A O 1
ATOM 764 N N . ALA A 1 103 ? 10.265 10.787 -28.645 1.00 96.44 103 ALA A N 1
ATOM 765 C CA . ALA A 1 103 ? 11.617 11.065 -29.124 1.00 96.44 103 ALA A CA 1
ATOM 766 C C . ALA A 1 103 ? 12.619 9.970 -28.707 1.00 96.44 103 ALA A C 1
ATOM 768 O O . ALA A 1 103 ? 13.452 9.555 -29.517 1.00 96.44 103 ALA A O 1
ATOM 769 N N . GLY A 1 104 ? 12.520 9.479 -27.466 1.00 95.62 104 GLY A N 1
ATOM 770 C CA . GLY A 1 104 ? 13.348 8.387 -26.953 1.00 95.62 104 GLY A CA 1
ATOM 771 C C . GLY A 1 104 ? 13.147 7.085 -27.728 1.00 95.62 104 GLY A C 1
ATOM 772 O O . GLY A 1 104 ? 14.124 6.476 -28.175 1.00 95.62 104 GLY A O 1
ATOM 773 N N . HIS A 1 105 ? 11.889 6.706 -27.967 1.00 96.31 105 HIS A N 1
ATOM 774 C CA . HIS A 1 105 ? 11.542 5.481 -28.683 1.00 96.31 105 HIS A CA 1
ATOM 775 C C . HIS A 1 105 ? 11.838 5.567 -30.187 1.00 96.31 105 HIS A C 1
ATOM 777 O O . HIS A 1 105 ? 12.365 4.613 -30.756 1.00 96.31 105 HIS A O 1
ATOM 783 N N . GLU A 1 106 ? 11.594 6.709 -30.841 1.00 97.31 106 GLU A N 1
ATOM 784 C CA . GLU A 1 106 ? 11.992 6.933 -32.239 1.00 97.31 106 GLU A CA 1
ATOM 785 C C . GLU A 1 106 ? 13.504 6.744 -32.407 1.00 97.31 106 GLU A C 1
ATOM 787 O O . GLU A 1 106 ? 13.954 6.020 -33.300 1.00 97.31 106 GLU A O 1
ATOM 792 N N . ALA A 1 107 ? 14.300 7.327 -31.505 1.00 96.69 107 ALA A N 1
ATOM 793 C CA . ALA A 1 107 ? 15.744 7.141 -31.500 1.00 96.69 107 ALA A CA 1
ATOM 794 C C . ALA A 1 107 ? 16.138 5.683 -31.211 1.00 96.69 107 ALA A C 1
ATOM 796 O O . ALA A 1 107 ? 17.143 5.219 -31.752 1.00 96.69 107 ALA A O 1
ATOM 797 N N . TYR A 1 108 ? 15.406 4.977 -30.339 1.00 96.19 108 TYR A N 1
ATOM 798 C CA . TYR A 1 108 ? 15.673 3.579 -29.974 1.00 96.19 108 TYR A CA 1
ATOM 799 C C . TYR A 1 108 ? 15.412 2.643 -31.143 1.00 96.19 108 TYR A C 1
ATOM 801 O O . TYR A 1 108 ? 16.293 1.882 -31.537 1.00 96.19 108 TYR A O 1
ATOM 809 N N . PHE A 1 109 ? 14.256 2.753 -31.784 1.00 96.94 109 PHE A N 1
ATOM 810 C CA . PHE A 1 109 ? 13.953 1.921 -32.938 1.00 96.94 109 PHE A CA 1
ATOM 811 C C . PHE A 1 109 ? 14.815 2.289 -34.145 1.00 96.94 109 PHE A C 1
ATOM 813 O O . PHE A 1 109 ? 15.214 1.403 -34.895 1.00 96.94 109 PHE A O 1
ATOM 820 N N . ALA A 1 110 ? 15.186 3.561 -34.333 1.00 96.44 110 ALA A N 1
ATOM 821 C CA . ALA A 1 110 ? 16.078 3.960 -35.423 1.00 96.44 110 ALA A CA 1
ATOM 822 C C . ALA A 1 110 ? 17.452 3.273 -35.353 1.00 96.44 110 ALA A C 1
ATOM 824 O O . ALA A 1 110 ? 17.982 2.880 -36.394 1.00 96.44 110 ALA A O 1
ATOM 825 N N . ARG A 1 111 ? 18.014 3.099 -34.148 1.00 95.75 111 ARG A N 1
ATOM 826 C CA . ARG A 1 111 ? 19.299 2.408 -33.942 1.00 95.75 111 ARG A CA 1
ATOM 827 C C . ARG A 1 111 ? 19.162 0.881 -33.830 1.00 95.75 111 ARG A C 1
ATOM 829 O O . ARG A 1 111 ? 20.103 0.180 -34.188 1.00 95.75 111 ARG A O 1
ATOM 836 N N . ASN A 1 112 ? 17.982 0.377 -33.458 1.00 92.25 112 ASN A N 1
ATOM 837 C CA . ASN A 1 112 ? 17.677 -1.049 -33.295 1.00 92.25 112 ASN A CA 1
ATOM 838 C C . ASN A 1 112 ? 16.648 -1.543 -34.336 1.00 92.25 112 ASN A C 1
ATOM 840 O O . ASN A 1 112 ? 15.502 -1.837 -34.019 1.00 92.25 112 ASN A O 1
ATOM 844 N N . GLY A 1 113 ? 17.042 -1.620 -35.614 1.00 91.12 113 GLY A N 1
ATOM 845 C CA . GLY A 1 113 ? 16.232 -2.272 -36.664 1.00 91.12 113 GLY A CA 1
ATOM 846 C C . GLY A 1 113 ? 15.342 -1.356 -37.520 1.00 91.12 113 GLY A C 1
ATOM 847 O O . GLY A 1 113 ? 14.724 -1.824 -38.478 1.00 91.12 113 GLY A O 1
ATOM 848 N N . GLY A 1 114 ? 15.329 -0.053 -37.239 1.00 95.38 114 GLY A N 1
ATOM 849 C CA . GLY A 1 114 ? 14.696 0.989 -38.047 1.00 95.38 114 GLY A CA 1
ATOM 850 C C . GLY A 1 114 ? 13.328 1.431 -37.525 1.00 95.38 114 GLY A C 1
ATOM 851 O O . GLY A 1 114 ? 12.402 0.631 -37.372 1.00 95.38 114 GLY A O 1
ATOM 852 N N . PHE A 1 115 ? 13.179 2.741 -37.330 1.00 97.38 115 PHE A N 1
ATOM 853 C CA . PHE A 1 115 ? 11.919 3.363 -36.940 1.00 97.38 115 PHE A CA 1
ATOM 854 C C . PHE A 1 115 ? 10.966 3.519 -38.135 1.00 97.38 115 PHE A C 1
ATOM 856 O O . PHE A 1 115 ? 11.374 3.896 -39.236 1.00 97.38 115 PHE A O 1
ATOM 863 N N . SER A 1 116 ? 9.680 3.263 -37.900 1.00 97.12 116 SER A N 1
ATOM 864 C CA . SER A 1 116 ? 8.586 3.645 -38.791 1.00 97.12 116 SER A CA 1
ATOM 865 C C . SER A 1 116 ? 7.356 3.980 -37.949 1.00 97.12 116 SER A C 1
ATOM 867 O O . SER A 1 116 ? 7.023 3.187 -37.074 1.00 97.12 116 SER A O 1
ATOM 869 N N . PRO A 1 117 ? 6.615 5.062 -38.240 1.00 95.50 117 PRO A N 1
ATOM 870 C CA . PRO A 1 117 ? 5.375 5.382 -37.521 1.00 95.50 117 PRO A CA 1
ATOM 871 C C . PRO A 1 117 ? 4.313 4.269 -37.602 1.00 95.50 117 PRO A C 1
ATOM 873 O O . PRO A 1 117 ? 3.459 4.142 -36.731 1.00 95.50 117 PRO A O 1
ATOM 876 N N . ALA A 1 118 ? 4.377 3.433 -38.644 1.00 96.94 118 ALA A N 1
ATOM 877 C CA . ALA A 1 118 ? 3.460 2.315 -38.855 1.00 96.94 118 ALA A CA 1
ATOM 878 C C . ALA A 1 118 ? 4.002 0.965 -38.352 1.00 96.94 118 ALA A C 1
ATOM 880 O O . ALA A 1 118 ? 3.373 -0.059 -38.619 1.00 96.94 118 ALA A O 1
ATOM 881 N N . MET A 1 119 ? 5.174 0.926 -37.698 1.00 97.62 119 MET A N 1
ATOM 882 C CA . MET A 1 119 ? 5.703 -0.329 -37.159 1.00 97.62 119 MET A CA 1
ATOM 883 C C . MET A 1 119 ? 4.795 -0.863 -36.057 1.00 97.62 119 MET A C 1
ATOM 885 O O . MET A 1 119 ? 4.277 -0.092 -35.253 1.00 97.62 119 MET A O 1
ATOM 889 N N . GLU A 1 120 ? 4.620 -2.179 -36.031 1.00 97.94 120 GLU A N 1
ATOM 890 C CA . GLU A 1 120 ? 3.866 -2.852 -34.980 1.00 97.94 120 GLU A CA 1
ATOM 891 C C . GLU A 1 120 ? 4.746 -3.024 -33.742 1.00 97.94 120 GLU A C 1
ATOM 893 O O . GLU A 1 120 ? 5.905 -3.448 -33.833 1.00 97.94 120 GLU A O 1
ATOM 898 N N . LEU A 1 121 ? 4.182 -2.679 -32.594 1.00 97.94 121 LEU A N 1
ATOM 899 C CA . LEU A 1 121 ? 4.751 -2.854 -31.274 1.00 97.94 121 LEU A CA 1
ATOM 900 C C . LEU A 1 121 ? 3.976 -3.935 -30.535 1.00 97.94 121 LEU A C 1
ATOM 902 O O . LEU A 1 121 ? 2.750 -3.991 -30.621 1.00 97.94 121 LEU A O 1
ATOM 906 N N . VAL A 1 122 ? 4.688 -4.758 -29.778 1.00 97.56 122 VAL A N 1
ATOM 907 C CA . VAL A 1 122 ? 4.111 -5.571 -28.711 1.00 97.56 122 VAL A CA 1
ATOM 908 C C . VAL A 1 122 ? 4.126 -4.709 -27.459 1.00 97.56 122 VAL A C 1
ATOM 910 O O . VAL A 1 122 ? 5.191 -4.403 -26.930 1.00 97.56 122 VAL A O 1
ATOM 913 N N . CYS A 1 123 ? 2.947 -4.281 -27.032 1.00 97.44 123 CYS A N 1
ATOM 914 C CA . CYS A 1 123 ? 2.726 -3.465 -25.851 1.00 97.44 123 CYS A CA 1
ATOM 915 C C . CYS A 1 123 ? 2.268 -4.378 -24.716 1.00 97.44 123 CYS A C 1
ATOM 917 O O . CYS A 1 123 ? 1.252 -5.065 -24.836 1.00 97.44 123 CYS A O 1
ATOM 919 N N . GLU A 1 124 ? 3.001 -4.388 -23.610 1.00 97.19 124 GLU A N 1
ATOM 920 C CA . GLU A 1 124 ? 2.629 -5.143 -22.421 1.00 97.19 124 GLU A CA 1
ATOM 921 C C . GLU A 1 124 ? 2.413 -4.231 -21.218 1.00 97.19 124 GLU A C 1
ATOM 923 O O . GLU A 1 124 ? 3.065 -3.199 -21.054 1.00 97.19 124 GLU A O 1
ATOM 928 N N . THR A 1 125 ? 1.492 -4.642 -20.352 1.00 97.44 125 THR A N 1
ATOM 929 C CA . THR A 1 125 ? 1.384 -4.105 -18.995 1.00 97.44 125 THR A CA 1
ATOM 930 C C . THR A 1 125 ? 1.814 -5.178 -18.020 1.00 97.44 125 THR A C 1
ATOM 932 O O . THR A 1 125 ? 1.592 -6.366 -18.257 1.00 97.44 125 THR A O 1
ATOM 935 N N . PHE A 1 126 ? 2.425 -4.779 -16.915 1.00 97.00 126 PHE A N 1
ATOM 936 C CA . PHE A 1 126 ? 2.954 -5.706 -15.932 1.00 97.00 126 PHE A CA 1
ATOM 937 C C . PHE A 1 126 ? 2.879 -5.137 -14.518 1.00 97.00 126 PHE A C 1
ATOM 939 O O . PHE A 1 126 ? 2.738 -3.933 -14.299 1.00 97.00 126 PHE A O 1
ATOM 946 N N . ARG A 1 127 ? 3.028 -6.021 -13.530 1.00 93.69 127 ARG A N 1
ATOM 947 C CA . ARG A 1 127 ? 3.236 -5.645 -12.124 1.00 93.69 127 ARG A CA 1
ATOM 948 C C . ARG A 1 127 ? 4.564 -6.166 -11.600 1.00 93.69 127 ARG A C 1
ATOM 950 O O . ARG A 1 127 ? 4.992 -7.261 -11.956 1.00 93.69 127 ARG A O 1
ATOM 957 N N . LEU A 1 128 ? 5.178 -5.416 -10.690 1.00 93.94 128 LEU A N 1
ATOM 958 C CA . LEU A 1 128 ? 6.318 -5.883 -9.905 1.00 93.94 128 LEU A CA 1
ATOM 959 C C . LEU A 1 128 ? 5.860 -6.972 -8.919 1.00 93.94 128 LEU A C 1
ATOM 961 O O . LEU A 1 128 ? 5.023 -6.721 -8.057 1.00 93.94 128 LEU A O 1
ATOM 965 N N . VAL A 1 129 ? 6.441 -8.168 -9.014 1.00 91.50 129 VAL A N 1
ATOM 966 C CA . VAL A 1 129 ? 6.112 -9.320 -8.153 1.00 91.50 129 VAL A CA 1
ATOM 967 C C . VAL A 1 129 ? 7.092 -9.446 -6.996 1.00 91.50 129 VAL A C 1
ATOM 969 O O . VAL A 1 129 ? 6.721 -9.748 -5.863 1.00 91.50 129 VAL A O 1
ATOM 972 N N . THR A 1 130 ? 8.387 -9.297 -7.267 1.00 90.31 130 THR A N 1
ATOM 973 C CA . THR A 1 130 ? 9.433 -9.537 -6.268 1.00 90.31 130 THR A CA 1
ATOM 974 C C . THR A 1 130 ? 10.655 -8.688 -6.564 1.00 90.31 130 THR A C 1
ATOM 976 O O . THR A 1 130 ? 11.121 -8.635 -7.695 1.00 90.31 130 THR A O 1
ATOM 979 N N . VAL A 1 131 ? 11.220 -8.074 -5.526 1.00 93.00 131 VAL A N 1
ATOM 980 C CA . VAL A 1 131 ? 12.531 -7.417 -5.594 1.00 93.00 131 VAL A CA 1
ATOM 981 C C . VAL A 1 131 ? 13.596 -8.426 -5.180 1.00 93.00 131 VAL A C 1
ATOM 983 O O . VAL A 1 131 ? 13.536 -8.967 -4.072 1.00 93.00 131 VAL A O 1
ATOM 986 N N . LEU A 1 132 ? 14.555 -8.683 -6.065 1.00 94.38 132 LEU A N 1
ATOM 987 C CA . LEU A 1 132 ? 15.673 -9.597 -5.839 1.00 94.38 132 LEU A CA 1
ATOM 988 C C . LEU A 1 132 ? 16.844 -8.857 -5.162 1.00 94.38 132 LEU A C 1
ATOM 990 O O . LEU A 1 132 ? 16.845 -7.623 -5.112 1.00 94.38 132 LEU A O 1
ATOM 994 N N . PRO A 1 133 ? 17.850 -9.573 -4.619 1.00 93.94 133 PRO A N 1
ATOM 995 C CA . PRO A 1 133 ? 18.935 -8.947 -3.865 1.00 93.94 133 PRO A CA 1
ATOM 996 C C . PRO A 1 133 ? 19.647 -7.800 -4.597 1.00 93.94 133 PRO A C 1
ATOM 998 O O . PRO A 1 133 ? 19.873 -6.764 -3.977 1.00 93.94 133 PRO A O 1
ATOM 1001 N N . ALA A 1 134 ? 19.926 -7.933 -5.901 1.00 95.69 134 ALA A N 1
ATOM 1002 C CA . ALA A 1 134 ? 20.630 -6.897 -6.667 1.00 95.69 134 ALA A CA 1
ATOM 1003 C C . ALA A 1 134 ? 19.786 -5.625 -6.886 1.00 95.69 134 ALA A C 1
ATOM 1005 O O . ALA A 1 134 ? 20.327 -4.528 -6.982 1.00 95.69 134 ALA A O 1
ATOM 1006 N N . GLY A 1 135 ? 18.453 -5.740 -6.896 1.00 95.38 135 GLY A N 1
ATOM 1007 C CA . GLY A 1 135 ? 17.547 -4.593 -7.005 1.00 95.38 135 GLY A CA 1
ATOM 1008 C C . GLY A 1 135 ? 17.237 -3.924 -5.665 1.00 95.38 135 GLY A C 1
ATOM 1009 O O . GLY A 1 135 ? 16.638 -2.848 -5.636 1.00 95.38 135 GLY A O 1
ATOM 1010 N N . ARG A 1 136 ? 17.613 -4.531 -4.530 1.00 91.94 136 ARG A N 1
ATOM 1011 C CA . ARG A 1 136 ? 17.124 -4.104 -3.212 1.00 91.94 136 ARG A CA 1
ATOM 1012 C C . ARG A 1 136 ? 17.611 -2.718 -2.808 1.00 91.94 136 ARG A C 1
ATOM 1014 O O . ARG A 1 136 ? 16.826 -1.937 -2.270 1.00 91.94 136 ARG A O 1
ATOM 1021 N N . ASP A 1 137 ? 18.872 -2.410 -3.079 1.00 92.06 137 ASP A N 1
ATOM 1022 C CA . ASP A 1 137 ? 19.444 -1.108 -2.744 1.00 92.06 137 ASP A CA 1
ATOM 1023 C C . ASP A 1 137 ? 18.816 0.010 -3.573 1.00 92.06 137 ASP A C 1
ATOM 1025 O O . ASP A 1 137 ? 18.555 1.086 -3.038 1.00 92.06 137 ASP A O 1
ATOM 1029 N N . VAL A 1 138 ? 18.531 -0.245 -4.855 1.00 94.50 138 VAL A N 1
ATOM 1030 C CA . VAL A 1 138 ? 17.815 0.704 -5.719 1.00 94.50 138 VAL A CA 1
ATOM 1031 C C . VAL A 1 138 ? 16.389 0.886 -5.211 1.00 94.50 138 VAL A C 1
ATOM 1033 O O . VAL A 1 138 ? 15.995 2.011 -4.921 1.00 94.50 138 VAL A O 1
ATOM 1036 N N . TYR A 1 139 ? 15.657 -0.210 -4.993 1.00 93.88 139 TYR A N 1
ATOM 1037 C CA . TYR A 1 139 ? 14.286 -0.195 -4.479 1.00 93.88 139 TYR A CA 1
ATOM 1038 C C . TYR A 1 139 ? 14.151 0.616 -3.187 1.00 93.88 139 TYR A C 1
ATOM 1040 O O . TYR A 1 139 ? 13.268 1.458 -3.075 1.00 93.88 139 TYR A O 1
ATOM 1048 N N . ASN A 1 140 ? 15.058 0.417 -2.226 1.00 89.06 140 ASN A N 1
ATOM 1049 C CA . ASN A 1 140 ? 15.043 1.154 -0.961 1.00 89.06 140 ASN A CA 1
ATOM 1050 C C . ASN A 1 140 ? 15.261 2.672 -1.136 1.00 89.06 140 ASN A C 1
ATOM 1052 O O . ASN A 1 140 ? 14.898 3.426 -0.237 1.00 89.06 140 ASN A O 1
ATOM 1056 N N . ARG A 1 141 ? 15.874 3.121 -2.242 1.00 90.94 141 ARG A N 1
ATOM 1057 C CA . ARG A 1 141 ? 16.077 4.548 -2.544 1.00 90.94 141 ARG A CA 1
ATOM 1058 C C . ARG A 1 141 ? 14.917 5.171 -3.311 1.00 90.94 141 ARG A C 1
ATOM 1060 O O . ARG A 1 141 ? 14.663 6.355 -3.122 1.00 90.94 141 ARG A O 1
ATOM 1067 N N . VAL A 1 142 ? 14.285 4.413 -4.208 1.00 93.62 142 VAL A N 1
ATOM 1068 C CA . VAL A 1 142 ? 13.352 4.969 -5.205 1.00 93.62 142 VAL A CA 1
ATOM 1069 C C . VAL A 1 142 ? 11.883 4.684 -4.910 1.00 93.62 142 VAL A C 1
ATOM 1071 O O . VAL A 1 142 ? 11.026 5.404 -5.412 1.00 93.62 142 VAL A O 1
ATOM 1074 N N . ALA A 1 143 ? 11.571 3.654 -4.121 1.00 92.12 143 ALA A N 1
ATOM 1075 C CA . ALA A 1 143 ? 10.190 3.305 -3.819 1.00 92.12 143 ALA A CA 1
ATOM 1076 C C . ALA A 1 143 ? 9.612 4.209 -2.719 1.00 92.12 143 ALA A C 1
ATOM 1078 O O . ALA A 1 143 ? 10.176 4.308 -1.626 1.00 92.12 143 ALA A O 1
ATOM 1079 N N . SER A 1 144 ? 8.447 4.801 -2.984 1.00 92.50 144 SER A N 1
ATOM 1080 C CA . SER A 1 144 ? 7.664 5.538 -1.988 1.00 92.50 144 SER A CA 1
ATOM 1081 C C . SER A 1 144 ? 6.884 4.574 -1.089 1.00 92.50 144 SER A C 1
ATOM 1083 O O . SER A 1 144 ? 6.128 3.749 -1.607 1.00 92.50 144 SER A O 1
ATOM 1085 N N . PRO A 1 145 ? 7.024 4.649 0.247 1.00 94.19 145 PRO A N 1
ATOM 1086 C CA . PRO A 1 145 ? 6.182 3.881 1.152 1.00 94.19 145 PRO A CA 1
ATOM 1087 C C . PRO A 1 145 ? 4.716 4.306 1.081 1.00 94.19 145 PRO A C 1
ATOM 1089 O O . PRO A 1 145 ? 4.413 5.498 1.138 1.00 94.19 145 PRO A O 1
ATOM 1092 N N . ILE A 1 146 ? 3.826 3.316 1.055 1.00 97.31 146 ILE A N 1
ATOM 1093 C CA . ILE A 1 146 ? 2.382 3.510 1.188 1.00 97.31 146 ILE A CA 1
ATOM 1094 C C . ILE A 1 146 ? 1.989 3.189 2.627 1.00 97.31 146 ILE A C 1
ATOM 1096 O O . ILE A 1 146 ? 2.180 2.072 3.116 1.00 97.31 146 ILE A O 1
ATOM 1100 N N . PHE A 1 147 ? 1.460 4.179 3.326 1.00 98.50 147 PHE A N 1
ATOM 1101 C CA . PHE A 1 147 ? 0.980 4.053 4.690 1.00 98.50 147 PHE A CA 1
ATOM 1102 C C . PHE A 1 147 ? -0.482 3.626 4.669 1.00 98.50 147 PHE A C 1
ATOM 1104 O O . PHE A 1 147 ? -1.318 4.296 4.070 1.00 98.50 147 PHE A O 1
ATOM 1111 N N . ILE A 1 148 ? -0.774 2.504 5.321 1.00 98.69 148 ILE A N 1
ATOM 1112 C CA . ILE A 1 148 ? -2.117 1.936 5.440 1.00 98.69 148 ILE A CA 1
ATOM 1113 C C . ILE A 1 148 ? -2.643 2.315 6.821 1.00 98.69 148 ILE A C 1
ATOM 1115 O O . ILE A 1 148 ? -2.382 1.627 7.812 1.00 98.69 148 ILE A O 1
ATOM 1119 N N . VAL A 1 149 ? -3.304 3.467 6.884 1.00 98.81 149 VAL A N 1
ATOM 1120 C CA . VAL A 1 149 ? -3.829 4.057 8.119 1.00 98.81 149 VAL A CA 1
ATOM 1121 C C . VAL A 1 149 ? -5.142 3.392 8.457 1.00 98.81 149 VAL A C 1
ATOM 1123 O O . VAL A 1 149 ? -6.089 3.516 7.693 1.00 98.81 149 VAL A O 1
ATOM 1126 N N . THR A 1 150 ? -5.162 2.650 9.558 1.00 98.81 150 THR A N 1
ATOM 1127 C CA . THR A 1 150 ? -6.234 1.717 9.896 1.00 98.81 150 THR A CA 1
ATOM 1128 C C . THR A 1 150 ? -6.827 2.034 11.255 1.00 98.81 150 THR A C 1
ATOM 1130 O O . THR A 1 150 ? -6.089 2.334 12.196 1.00 98.81 150 THR A O 1
ATOM 1133 N N . ASP A 1 151 ? -8.145 1.913 11.331 1.00 98.75 151 ASP A N 1
ATOM 1134 C CA . ASP A 1 151 ? -8.954 2.046 12.538 1.00 98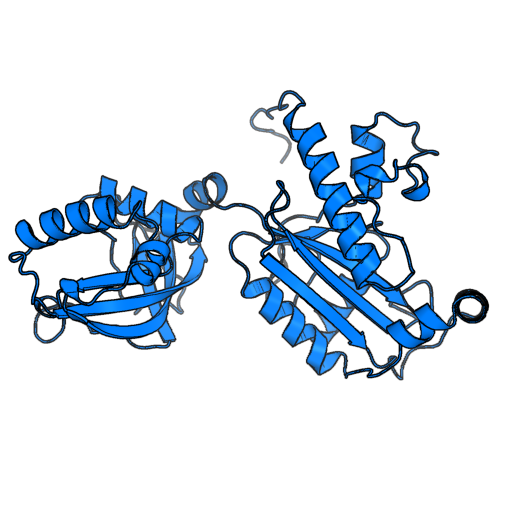.75 151 ASP A CA 1
ATOM 1135 C C . ASP A 1 151 ? -9.967 0.889 12.598 1.00 98.75 151 ASP A C 1
ATOM 1137 O O . ASP A 1 151 ? -10.393 0.384 11.546 1.00 98.75 151 ASP A O 1
ATOM 1141 N N . ILE A 1 152 ? -10.288 0.411 13.805 1.00 98.69 152 ILE A N 1
ATOM 1142 C CA . ILE A 1 152 ? -11.194 -0.725 14.025 1.00 98.69 152 ILE A CA 1
ATOM 1143 C C . ILE A 1 152 ? -12.256 -0.410 15.079 1.00 98.69 152 ILE A C 1
ATOM 1145 O O . ILE A 1 152 ? -11.988 0.235 16.086 1.00 98.69 152 ILE A O 1
ATOM 1149 N N . GLU A 1 153 ? -13.426 -1.024 14.923 1.00 98.62 153 GLU A N 1
ATOM 1150 C CA . GLU A 1 153 ? -14.480 -1.055 15.937 1.00 98.62 153 GLU A CA 1
ATOM 1151 C C . GLU A 1 153 ? -14.675 -2.483 16.449 1.00 98.62 153 GLU A C 1
ATOM 1153 O O . GLU A 1 153 ? -14.554 -3.454 15.697 1.00 98.62 153 GLU A O 1
ATOM 1158 N N . SER A 1 154 ? -14.970 -2.651 17.740 1.00 98.56 154 SER A N 1
ATOM 1159 C CA . SER A 1 154 ? -15.022 -3.975 18.382 1.00 98.56 154 SER A CA 1
ATOM 1160 C C . SER A 1 154 ? -16.092 -4.086 19.470 1.00 98.56 154 SER A C 1
ATOM 1162 O O . SER A 1 154 ? -16.574 -3.093 20.019 1.00 98.56 154 SER A O 1
ATOM 1164 N N . ASP A 1 155 ? -16.462 -5.323 19.813 1.00 98.31 155 ASP A N 1
ATOM 1165 C CA . ASP A 1 155 ? -17.400 -5.619 20.907 1.00 98.31 155 ASP A CA 1
ATOM 1166 C C . ASP A 1 155 ? -16.709 -5.792 22.276 1.00 98.31 155 ASP A C 1
ATOM 1168 O O . ASP A 1 155 ? -17.335 -6.203 23.261 1.00 98.31 155 ASP A O 1
ATOM 1172 N N . GLY A 1 156 ? -15.419 -5.446 22.364 1.00 98.00 156 GLY A N 1
ATOM 1173 C CA . GLY A 1 156 ? -14.666 -5.428 23.611 1.00 98.00 156 GLY A CA 1
ATOM 1174 C C . GLY A 1 156 ? -13.171 -5.145 23.450 1.00 98.00 156 GLY A C 1
ATOM 1175 O O . GLY A 1 156 ? -12.708 -4.819 22.367 1.00 98.00 156 GLY A O 1
ATOM 1176 N N . PRO A 1 157 ? -12.380 -5.243 24.531 1.00 97.06 157 PRO A N 1
ATOM 1177 C CA . PRO A 1 157 ? -11.016 -4.714 24.548 1.00 97.06 157 PRO A CA 1
ATOM 1178 C C . PRO A 1 157 ? -9.944 -5.628 23.935 1.00 97.06 157 PRO A C 1
ATOM 1180 O O . PRO A 1 157 ? -8.794 -5.204 23.838 1.00 97.06 157 PRO A O 1
ATOM 1183 N N . THR A 1 158 ? -10.245 -6.891 23.600 1.00 97.25 158 THR A N 1
ATOM 1184 C CA . THR A 1 158 ? -9.203 -7.848 23.186 1.00 97.25 158 THR A CA 1
ATOM 1185 C C . THR A 1 158 ? -9.654 -8.875 22.139 1.00 97.25 158 THR A C 1
ATOM 1187 O O . THR A 1 158 ? -10.679 -9.533 22.338 1.00 97.25 158 THR A O 1
ATOM 1190 N N . PRO A 1 159 ? -8.841 -9.141 21.093 1.00 97.31 159 PRO A N 1
ATOM 1191 C CA . PRO A 1 159 ? -9.151 -10.153 20.073 1.00 97.31 159 PRO A CA 1
ATOM 1192 C C . PRO A 1 159 ? -9.228 -11.595 20.596 1.00 97.31 159 PRO A C 1
ATOM 1194 O O . PRO A 1 159 ? -9.762 -12.485 19.924 1.00 97.31 159 PRO A O 1
ATOM 1197 N N . LEU A 1 160 ? -8.724 -11.849 21.808 1.00 96.00 160 LEU A N 1
ATOM 1198 C CA . LEU A 1 160 ? -8.776 -13.171 22.430 1.00 96.00 160 LEU A CA 1
ATOM 1199 C C . LEU A 1 160 ? -10.174 -13.542 22.932 1.00 96.00 160 LEU A C 1
ATOM 1201 O O . LEU A 1 160 ? -10.522 -14.719 22.928 1.00 96.00 160 LEU A O 1
ATOM 1205 N N . HIS A 1 161 ? -10.969 -12.563 23.367 1.00 97.19 161 HIS A N 1
ATOM 1206 C CA . HIS A 1 161 ? -12.266 -12.809 24.012 1.00 97.19 161 HIS A CA 1
ATOM 1207 C C . HIS A 1 161 ? -13.440 -12.150 23.290 1.00 97.19 161 HIS A C 1
ATOM 1209 O O . HIS A 1 161 ? -14.564 -12.625 23.425 1.00 97.19 161 HIS A O 1
ATOM 1215 N N . ASN A 1 162 ? -13.171 -11.119 22.488 1.00 98.62 162 ASN A N 1
ATOM 1216 C CA . ASN A 1 162 ? -14.148 -10.277 21.806 1.00 98.62 162 ASN A CA 1
ATOM 1217 C C . ASN A 1 162 ? -14.035 -10.405 20.272 1.00 98.62 162 ASN A C 1
ATOM 1219 O O . ASN A 1 162 ? -13.084 -11.003 19.758 1.00 98.62 162 ASN A O 1
ATOM 1223 N N . SER A 1 163 ? -14.980 -9.821 19.536 1.00 98.62 163 SER A N 1
ATOM 1224 C CA . SER A 1 163 ? -14.960 -9.729 18.070 1.00 98.62 163 SER A CA 1
ATOM 1225 C C . SER A 1 163 ? -14.633 -8.320 17.576 1.00 98.62 163 SER A C 1
ATOM 1227 O O . SER A 1 163 ? -15.018 -7.326 18.192 1.00 98.62 163 SER A O 1
ATOM 1229 N N . MET A 1 164 ? -13.964 -8.255 16.423 1.00 98.69 164 MET A N 1
ATOM 1230 C CA . MET A 1 164 ? -13.869 -7.043 15.616 1.00 98.69 164 MET A CA 1
ATOM 1231 C C . MET A 1 164 ? -15.170 -6.936 14.825 1.00 98.69 164 MET A C 1
ATOM 1233 O O . MET A 1 164 ? -15.595 -7.920 14.217 1.00 98.69 164 MET A O 1
ATOM 1237 N N . LEU A 1 165 ? -15.812 -5.778 14.890 1.00 98.75 165 LEU A N 1
ATOM 1238 C CA . LEU A 1 165 ? -17.111 -5.506 14.283 1.00 98.75 165 LEU A CA 1
ATOM 1239 C C . LEU A 1 165 ? -16.951 -4.851 12.916 1.00 98.75 165 LEU A C 1
ATOM 1241 O O . LEU A 1 165 ? -17.603 -5.257 11.965 1.00 98.75 165 LEU A O 1
ATOM 1245 N N . SER A 1 166 ? -16.029 -3.904 12.781 1.00 98.81 166 SER A N 1
ATOM 1246 C CA . SER A 1 166 ? -15.687 -3.295 11.497 1.00 98.81 166 SER A CA 1
ATOM 1247 C C . SER A 1 166 ? -14.255 -2.788 11.506 1.00 98.81 166 SER A C 1
ATOM 1249 O O . SER A 1 166 ? -13.661 -2.605 12.567 1.00 98.81 166 SER A O 1
ATOM 1251 N N . PHE A 1 167 ? -13.703 -2.545 10.326 1.00 98.88 167 PHE A N 1
ATOM 1252 C CA . PHE A 1 167 ? -12.452 -1.817 10.177 1.00 98.88 167 PHE A CA 1
ATOM 1253 C C . PHE A 1 167 ? -12.429 -1.055 8.861 1.00 98.88 167 PHE A C 1
ATOM 1255 O O . PHE A 1 167 ? -13.132 -1.404 7.906 1.00 98.88 167 PHE A O 1
ATOM 1262 N N . ALA A 1 168 ? -11.571 -0.047 8.803 1.00 98.81 168 ALA A N 1
ATOM 1263 C CA . ALA A 1 168 ? -11.281 0.654 7.572 1.00 98.81 168 ALA A CA 1
ATOM 1264 C C . ALA A 1 168 ? -9.808 1.028 7.482 1.00 98.81 168 ALA A C 1
ATOM 1266 O O . ALA A 1 168 ? -9.137 1.224 8.494 1.00 98.81 168 ALA A O 1
ATOM 1267 N N . SER A 1 169 ? -9.319 1.151 6.254 1.00 98.88 169 SER A N 1
ATOM 1268 C CA . SER A 1 169 ? -7.963 1.577 5.950 1.00 98.88 169 SER A CA 1
ATOM 1269 C C . SER A 1 169 ? -7.948 2.633 4.853 1.00 98.88 169 SER A C 1
ATOM 1271 O O . SER A 1 169 ? -8.593 2.473 3.819 1.00 98.88 169 SER A O 1
ATOM 1273 N N . VAL A 1 170 ? -7.129 3.665 5.040 1.00 98.81 170 VAL A N 1
ATOM 1274 C CA . VAL A 1 170 ? -6.806 4.678 4.029 1.00 98.81 170 VAL A CA 1
ATOM 1275 C C . VAL A 1 170 ? -5.352 4.488 3.603 1.00 98.81 170 VAL A C 1
ATOM 1277 O O . VAL A 1 170 ? -4.449 4.507 4.442 1.00 98.81 170 VAL A O 1
ATOM 1280 N N . ALA A 1 171 ? -5.118 4.281 2.306 1.00 98.75 171 ALA A N 1
ATOM 1281 C CA . ALA A 1 171 ? -3.786 4.122 1.732 1.00 98.75 171 ALA A CA 1
ATOM 1282 C C . ALA A 1 171 ? -3.276 5.459 1.184 1.00 98.75 171 ALA A C 1
ATOM 1284 O O . ALA A 1 171 ? -3.829 5.981 0.214 1.00 98.75 171 ALA A O 1
ATOM 1285 N N . ILE A 1 172 ? -2.214 5.999 1.784 1.00 98.50 172 ILE A N 1
ATOM 1286 C CA . ILE A 1 172 ? -1.616 7.283 1.386 1.00 98.50 172 ILE A CA 1
ATOM 1287 C C . ILE A 1 172 ? -0.086 7.247 1.390 1.00 98.50 172 ILE A C 1
ATOM 1289 O O . ILE A 1 172 ? 0.534 6.513 2.157 1.00 98.50 172 ILE A O 1
ATOM 1293 N N . GLU A 1 173 ? 0.542 8.088 0.576 1.00 97.38 173 GLU A N 1
ATOM 1294 C CA . GLU A 1 173 ? 1.959 8.436 0.731 1.00 97.38 173 GLU A CA 1
ATOM 1295 C C . GLU A 1 173 ? 2.167 9.453 1.865 1.00 97.38 173 GLU A C 1
ATOM 1297 O O . GLU A 1 173 ? 1.231 10.059 2.387 1.00 97.38 173 GLU A O 1
ATOM 1302 N N . ALA A 1 174 ? 3.427 9.682 2.248 1.00 96.06 174 ALA A N 1
ATOM 1303 C CA . ALA A 1 174 ? 3.782 10.598 3.337 1.00 96.06 174 ALA A CA 1
ATOM 1304 C C . ALA A 1 174 ? 3.416 12.075 3.076 1.00 96.06 174 ALA A C 1
ATOM 1306 O O . ALA A 1 174 ? 3.573 12.913 3.970 1.00 96.06 174 ALA A O 1
ATOM 1307 N N . ASP A 1 175 ? 3.060 12.442 1.849 1.00 96.31 175 ASP A N 1
ATOM 1308 C CA . ASP A 1 175 ? 2.589 13.777 1.470 1.00 96.31 175 ASP A CA 1
ATOM 1309 C C . ASP A 1 175 ? 1.057 13.870 1.358 1.00 96.31 175 ASP A C 1
ATOM 1311 O O . ASP A 1 175 ? 0.534 14.971 1.197 1.00 96.31 175 ASP A O 1
ATOM 1315 N N . GLY A 1 176 ? 0.351 12.745 1.511 1.00 97.00 176 GLY A N 1
ATOM 1316 C CA . GLY A 1 176 ? -1.101 12.647 1.403 1.00 97.00 176 GLY A CA 1
ATOM 1317 C C . GLY A 1 176 ? -1.609 12.188 0.037 1.00 97.00 176 GLY A C 1
ATOM 1318 O O . GLY A 1 176 ? -2.823 12.097 -0.131 1.00 97.00 176 GLY A O 1
ATOM 1319 N N . THR A 1 177 ? -0.734 11.872 -0.926 1.00 96.94 177 THR A N 1
ATOM 1320 C CA . THR A 1 177 ? -1.153 11.271 -2.204 1.00 96.94 177 THR A CA 1
ATOM 1321 C C . THR A 1 177 ? -1.930 9.982 -1.937 1.00 96.94 177 THR A C 1
ATOM 1323 O O . THR A 1 177 ? -1.408 9.069 -1.299 1.00 96.94 177 THR A O 1
ATOM 1326 N N . ALA A 1 178 ? -3.184 9.920 -2.392 1.00 97.25 178 ALA A N 1
ATOM 1327 C CA . ALA A 1 178 ? -4.102 8.822 -2.105 1.00 97.25 178 ALA A CA 1
ATOM 1328 C C . ALA A 1 178 ? -3.949 7.655 -3.090 1.00 97.25 178 ALA A C 1
ATOM 1330 O O . ALA A 1 178 ? -3.836 7.860 -4.296 1.00 97.25 178 ALA A O 1
ATOM 1331 N N . HIS A 1 179 ? -4.017 6.433 -2.561 1.00 97.00 179 HIS A N 1
ATOM 1332 C CA . HIS A 1 179 ? -3.926 5.177 -3.317 1.00 97.00 179 HIS A CA 1
ATOM 1333 C C . HIS A 1 179 ? -5.172 4.292 -3.182 1.00 97.00 179 HIS A C 1
ATOM 1335 O O . HIS A 1 179 ? -5.314 3.307 -3.902 1.00 97.00 179 HIS A O 1
ATOM 1341 N N . GLY A 1 180 ? -6.097 4.646 -2.289 1.00 98.06 180 GLY A N 1
ATOM 134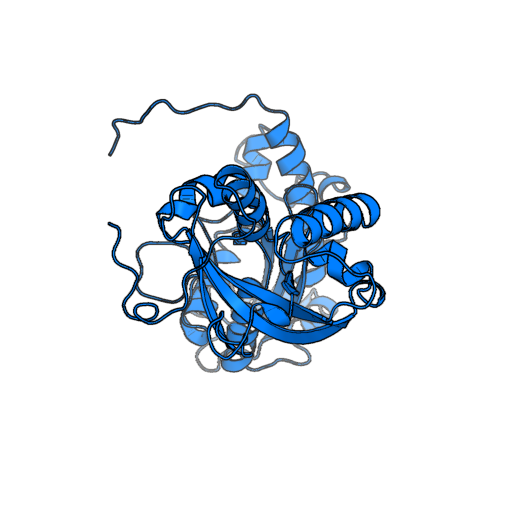2 C CA . GLY A 1 180 ? -7.390 3.985 -2.148 1.00 98.06 180 GLY A CA 1
ATOM 1343 C C . GLY A 1 180 ? -7.847 3.881 -0.700 1.00 98.06 180 GLY A C 1
ATOM 1344 O O . GLY A 1 180 ? -7.119 4.216 0.234 1.00 98.06 180 GLY A O 1
ATOM 1345 N N . GLU A 1 181 ? -9.060 3.373 -0.531 1.00 98.69 181 GLU A N 1
ATOM 1346 C CA . GLU A 1 181 ? -9.668 3.107 0.767 1.00 98.69 181 GLU A CA 1
ATOM 1347 C C . GLU A 1 181 ? -10.263 1.696 0.765 1.00 98.69 181 GLU A C 1
ATOM 1349 O O . GLU A 1 181 ? -10.699 1.194 -0.275 1.00 98.69 181 GLU A O 1
ATOM 1354 N N . PHE A 1 182 ? -10.279 1.064 1.932 1.00 98.81 182 PHE A N 1
ATOM 1355 C CA . PHE A 1 182 ? -10.932 -0.215 2.167 1.00 98.81 182 PHE A CA 1
ATOM 1356 C C . PHE A 1 182 ? -11.776 -0.101 3.429 1.00 98.81 182 PHE A C 1
ATOM 1358 O O . PHE A 1 182 ? -11.293 0.398 4.438 1.00 98.81 182 PHE A O 1
ATOM 1365 N N . GLU A 1 183 ? -13.006 -0.594 3.396 1.00 98.44 183 GLU A N 1
ATOM 1366 C CA . GLU A 1 183 ? -13.900 -0.634 4.551 1.00 98.44 183 GLU A CA 1
ATOM 1367 C C . GLU A 1 183 ? -14.622 -1.978 4.566 1.00 98.44 183 GLU A C 1
ATOM 1369 O O . GLU A 1 183 ? -14.987 -2.511 3.511 1.00 98.44 183 GLU A O 1
ATOM 1374 N N . ALA A 1 184 ? -14.813 -2.542 5.754 1.00 98.62 184 ALA A N 1
ATOM 1375 C CA . ALA A 1 184 ? -15.624 -3.733 5.912 1.00 98.62 184 ALA A CA 1
ATOM 1376 C C . ALA A 1 184 ? -16.266 -3.832 7.292 1.00 98.62 184 ALA A C 1
ATOM 1378 O O . ALA A 1 184 ? -15.670 -3.489 8.313 1.00 98.62 184 ALA A O 1
ATOM 1379 N N . VAL A 1 185 ? -17.462 -4.417 7.295 1.00 98.81 185 VAL A N 1
ATOM 1380 C CA . VAL A 1 185 ? -18.176 -4.859 8.489 1.00 98.81 185 VAL A CA 1
ATOM 1381 C C . VAL A 1 185 ? -18.059 -6.375 8.583 1.00 98.81 185 VAL A C 1
ATOM 1383 O O . VAL A 1 185 ? -18.261 -7.097 7.604 1.00 98.81 185 VAL A O 1
ATOM 1386 N N . LEU A 1 186 ? -17.721 -6.867 9.764 1.00 98.81 186 LEU A N 1
ATOM 1387 C CA . LEU A 1 186 ? -17.378 -8.248 10.041 1.00 98.81 186 LEU A CA 1
ATOM 1388 C C . LEU A 1 186 ? -18.437 -8.911 10.910 1.00 98.81 186 LEU A C 1
ATOM 1390 O O . LEU A 1 186 ? -18.906 -8.372 11.911 1.00 98.81 186 LEU A O 1
ATOM 1394 N N . ARG A 1 187 ? -18.790 -10.142 10.548 1.00 98.62 187 ARG A N 1
ATOM 1395 C CA . ARG A 1 187 ? -19.643 -10.977 11.384 1.00 98.62 187 ARG A CA 1
ATOM 1396 C C . ARG A 1 187 ? -18.899 -11.301 12.683 1.00 98.62 187 ARG A C 1
ATOM 1398 O O . ARG A 1 187 ? -17.784 -11.825 12.603 1.00 98.62 187 ARG A O 1
ATOM 1405 N N . PRO A 1 188 ? -19.518 -11.079 13.859 1.00 98.19 188 PRO A N 1
ATOM 1406 C CA . PRO A 1 188 ? -18.928 -11.475 15.125 1.00 98.19 188 PRO A CA 1
ATOM 1407 C C . PRO A 1 188 ? -18.586 -12.961 15.141 1.00 98.19 188 PRO A C 1
ATOM 1409 O O . PRO A 1 188 ? -19.313 -13.805 14.601 1.00 98.19 188 PRO A O 1
ATOM 1412 N N . ARG A 1 189 ? -17.471 -13.284 15.782 1.00 96.94 189 ARG A N 1
ATOM 1413 C CA . ARG A 1 189 ? -16.993 -14.654 15.884 1.00 96.94 189 ARG A CA 1
ATOM 1414 C C . ARG A 1 189 ? -17.894 -15.453 16.835 1.00 96.94 189 ARG A C 1
ATOM 1416 O O . ARG A 1 189 ? -18.131 -15.007 17.956 1.00 96.94 189 ARG A O 1
ATOM 1423 N N . PRO A 1 190 ? -18.361 -16.655 16.449 1.00 96.19 190 PRO A N 1
ATOM 1424 C CA . PRO A 1 190 ? -19.247 -17.455 17.298 1.00 96.19 190 PRO A CA 1
ATOM 1425 C C . PRO A 1 190 ? -18.543 -18.008 18.549 1.00 96.19 190 PRO A C 1
ATOM 1427 O O . PRO A 1 190 ? -19.207 -18.414 19.497 1.00 96.19 190 PRO A O 1
ATOM 1430 N N . ASP A 1 191 ? -17.208 -18.033 18.555 1.00 96.62 191 ASP A N 1
ATOM 1431 C CA . ASP A 1 191 ? -16.357 -18.462 19.668 1.00 96.62 191 ASP A CA 1
ATOM 1432 C C . ASP A 1 191 ? -15.873 -17.290 20.545 1.00 96.62 191 ASP A C 1
ATOM 1434 O O . ASP A 1 191 ? -14.861 -17.400 21.242 1.00 96.62 191 ASP A O 1
ATOM 1438 N N . ARG A 1 192 ? -16.557 -16.143 20.489 1.00 97.19 192 ARG A N 1
ATOM 1439 C CA . ARG A 1 192 ? -16.253 -14.934 21.266 1.00 97.19 192 ARG A CA 1
ATOM 1440 C C . ARG A 1 192 ? -17.477 -14.467 22.050 1.00 97.19 192 ARG A C 1
ATOM 1442 O O . ARG A 1 192 ? -18.608 -14.858 21.773 1.00 97.19 192 ARG A O 1
ATOM 1449 N N . THR A 1 193 ? -17.240 -13.633 23.056 1.00 97.69 193 THR A N 1
ATOM 1450 C CA . THR A 1 193 ? -18.271 -13.032 23.913 1.00 97.69 193 THR A CA 1
ATOM 1451 C C . THR A 1 193 ? -18.092 -11.525 23.958 1.00 97.69 193 THR A C 1
ATOM 1453 O O . THR A 1 193 ? -16.963 -11.052 23.969 1.00 97.69 193 THR A O 1
ATOM 1456 N N . THR A 1 194 ? -19.175 -10.763 24.061 1.00 97.88 194 THR A N 1
ATOM 1457 C CA . THR A 1 194 ? -19.108 -9.299 24.169 1.00 97.88 194 THR A CA 1
ATOM 1458 C C . THR A 1 194 ? -18.624 -8.839 25.548 1.00 97.88 194 THR A C 1
ATOM 1460 O O . THR A 1 194 ? -18.864 -9.512 26.552 1.00 97.88 194 THR A O 1
ATOM 1463 N N . ASN A 1 195 ? -18.016 -7.656 25.634 1.00 98.31 195 ASN A N 1
ATOM 1464 C CA . ASN A 1 195 ? -17.676 -7.008 26.900 1.00 98.31 195 ASN A CA 1
ATOM 1465 C C . ASN A 1 195 ? -18.805 -6.081 27.386 1.00 98.31 195 ASN A C 1
ATOM 1467 O O . ASN A 1 195 ? -19.215 -5.175 26.669 1.00 98.31 195 ASN A O 1
ATOM 1471 N N . GLU A 1 196 ? -19.267 -6.246 28.628 1.00 98.25 196 GLU A N 1
ATOM 1472 C CA . GLU A 1 196 ? -20.399 -5.473 29.171 1.00 98.25 196 GLU A CA 1
ATOM 1473 C C . GLU A 1 196 ? -20.188 -3.950 29.141 1.00 98.25 196 GLU A C 1
ATOM 1475 O O . GLU A 1 196 ? -21.110 -3.209 28.805 1.00 98.25 196 GLU A O 1
ATOM 1480 N N . THR A 1 197 ? -18.983 -3.465 29.460 1.00 98.12 197 THR A N 1
ATOM 1481 C CA . THR A 1 197 ? -18.675 -2.026 29.457 1.00 98.12 197 THR A CA 1
ATOM 1482 C C . THR A 1 197 ? -18.669 -1.459 28.042 1.00 98.12 197 THR A C 1
ATOM 1484 O O . THR A 1 197 ? -19.257 -0.404 27.807 1.00 98.12 197 THR A O 1
ATOM 1487 N N . THR A 1 198 ? -18.062 -2.169 27.090 1.00 97.50 198 THR A N 1
ATOM 1488 C CA . THR A 1 198 ? -18.076 -1.778 25.675 1.00 97.50 198 THR A CA 1
ATOM 1489 C C . THR A 1 198 ? -19.500 -1.766 25.122 1.00 97.50 198 THR A C 1
ATOM 1491 O O . THR A 1 198 ? -19.904 -0.800 24.482 1.00 97.50 198 THR A O 1
ATOM 1494 N N . MET A 1 199 ? -20.310 -2.777 25.444 1.00 98.25 199 MET A N 1
ATOM 1495 C CA . MET A 1 199 ? -21.708 -2.824 25.006 1.00 98.25 199 MET A CA 1
ATOM 1496 C C . MET A 1 199 ? -22.568 -1.718 25.626 1.00 98.25 199 MET A C 1
ATOM 1498 O O . MET A 1 199 ? -23.446 -1.183 24.953 1.00 98.25 199 MET A O 1
ATOM 1502 N N . ALA A 1 200 ? -22.315 -1.337 26.880 1.00 98.31 200 ALA A N 1
ATOM 1503 C CA . ALA A 1 200 ? -22.980 -0.191 27.498 1.00 98.31 200 ALA A CA 1
ATOM 1504 C C . ALA A 1 200 ? -22.612 1.132 26.804 1.00 98.31 200 ALA A C 1
ATOM 1506 O O . ALA A 1 200 ? -23.464 2.006 26.663 1.00 98.31 200 ALA A O 1
ATOM 1507 N N . TRP A 1 201 ? -21.369 1.277 26.332 1.00 97.94 201 TRP A N 1
ATOM 1508 C CA . TRP A 1 201 ? -20.961 2.436 25.538 1.00 97.94 201 TRP A CA 1
ATOM 1509 C C . TRP A 1 201 ? -21.637 2.460 24.160 1.00 97.94 201 TRP A C 1
ATOM 1511 O O . TRP A 1 201 ? -22.170 3.502 23.780 1.00 97.94 201 TRP A O 1
ATOM 1521 N N . TRP A 1 202 ? -21.728 1.320 23.464 1.00 98.12 202 TRP A N 1
ATOM 1522 C CA . TRP A 1 202 ? -22.415 1.219 22.167 1.00 98.12 202 TRP A CA 1
ATOM 1523 C C . TRP A 1 202 ? -23.888 1.646 22.220 1.00 98.12 202 TRP A C 1
ATOM 1525 O O . TRP A 1 202 ? -24.390 2.250 21.275 1.00 98.12 202 TRP A O 1
ATOM 1535 N N . GLN A 1 203 ? -24.575 1.439 23.350 1.00 97.75 203 GLN A N 1
ATOM 1536 C CA . GLN A 1 203 ? -25.943 1.944 23.555 1.00 97.75 203 GLN A CA 1
ATOM 153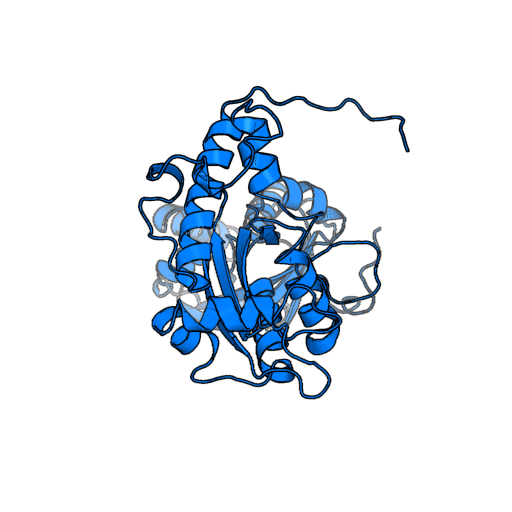7 C C . GLN A 1 203 ? -26.044 3.478 23.485 1.00 97.75 203 GLN A C 1
ATOM 1539 O O . GLN A 1 203 ? -27.129 4.009 23.254 1.00 97.75 203 GLN A O 1
ATOM 1544 N N . THR A 1 204 ? -24.933 4.195 23.679 1.00 97.62 204 THR A N 1
ATOM 1545 C CA . THR A 1 204 ? -24.860 5.660 23.566 1.00 97.62 204 THR A CA 1
ATOM 1546 C C . THR A 1 204 ? -24.536 6.145 22.149 1.00 97.62 204 THR A C 1
ATOM 1548 O O . THR A 1 204 ? -24.657 7.339 21.893 1.00 97.62 204 THR A O 1
ATOM 1551 N N . GLN A 1 205 ? -24.168 5.239 21.233 1.00 97.50 205 GLN A N 1
ATOM 1552 C CA . GLN A 1 205 ? -23.687 5.536 19.876 1.00 97.50 205 GLN A CA 1
ATOM 1553 C C . GLN A 1 205 ? -24.482 4.763 18.799 1.00 97.50 205 GLN A C 1
ATOM 1555 O O . GLN A 1 205 ? -23.914 3.939 18.083 1.00 97.50 205 GLN A O 1
ATOM 1560 N N . PRO A 1 206 ? -25.804 4.982 18.659 1.00 97.06 206 PRO A N 1
ATOM 1561 C CA . PRO A 1 206 ? -26.656 4.151 17.801 1.00 97.06 206 PRO A CA 1
ATOM 1562 C C . PRO A 1 206 ? -26.280 4.198 16.311 1.00 97.06 206 PRO A C 1
ATOM 1564 O O . PRO A 1 206 ? -26.331 3.170 15.643 1.00 97.06 206 PRO A O 1
ATOM 1567 N N . GLU A 1 207 ? -25.877 5.362 15.793 1.00 96.88 207 GLU A N 1
ATOM 1568 C CA . GLU A 1 207 ? -25.484 5.513 14.382 1.00 96.88 207 GLU A CA 1
ATOM 1569 C C . GLU A 1 207 ? -24.147 4.824 14.075 1.00 96.88 207 GLU A C 1
ATOM 1571 O O . GLU A 1 207 ? -23.995 4.190 13.032 1.00 96.88 207 GLU A O 1
ATOM 1576 N N . ALA A 1 208 ? -23.182 4.926 14.991 1.00 97.06 208 ALA A N 1
ATOM 1577 C CA . ALA A 1 208 ? -21.897 4.244 14.872 1.00 97.06 208 ALA A CA 1
ATOM 1578 C C . ALA A 1 208 ? -22.064 2.723 15.016 1.00 97.06 208 ALA A C 1
ATOM 1580 O O . ALA A 1 208 ? -21.494 1.965 14.240 1.00 97.06 208 ALA A O 1
ATOM 1581 N N . TRP A 1 209 ? -22.927 2.271 15.934 1.00 98.19 209 TRP A N 1
ATOM 1582 C CA . TRP A 1 209 ? -23.271 0.855 16.071 1.00 98.19 209 TRP A CA 1
ATOM 1583 C C . TRP A 1 209 ? -23.882 0.282 14.789 1.00 98.19 209 TRP A C 1
ATOM 1585 O O . TRP A 1 209 ? -23.512 -0.812 14.363 1.00 98.19 209 TRP A O 1
ATOM 1595 N N . GLU A 1 210 ? -24.807 1.008 14.154 1.00 97.94 210 GLU A N 1
ATOM 1596 C CA . GLU A 1 210 ? -25.384 0.594 12.873 1.00 97.94 210 GLU A CA 1
ATOM 1597 C C . GLU A 1 210 ? -24.304 0.484 11.789 1.00 97.94 210 GLU A C 1
ATOM 1599 O O . GLU A 1 210 ? -24.237 -0.536 11.103 1.00 97.94 210 GLU A O 1
ATOM 1604 N N . ALA A 1 211 ? -23.418 1.479 11.681 1.00 97.62 211 ALA A N 1
ATOM 1605 C CA . ALA A 1 211 ? -22.303 1.453 10.735 1.00 97.62 211 ALA A CA 1
ATOM 1606 C C . ALA A 1 211 ? -21.340 0.278 10.988 1.00 97.62 211 ALA A C 1
ATOM 1608 O O . ALA A 1 211 ? -20.903 -0.365 10.040 1.00 97.62 211 ALA A O 1
ATOM 1609 N N . ALA A 1 212 ? -21.067 -0.047 12.252 1.00 98.00 212 ALA A N 1
ATOM 1610 C CA . ALA A 1 212 ? -20.153 -1.116 12.638 1.00 98.00 212 ALA A CA 1
ATOM 1611 C C . ALA A 1 212 ? -20.762 -2.528 12.558 1.00 98.00 212 ALA A C 1
ATOM 1613 O O . ALA A 1 212 ? -20.051 -3.499 12.793 1.00 98.00 212 ALA A O 1
ATOM 1614 N N . THR A 1 213 ? -22.064 -2.687 12.282 1.00 98.19 213 THR A N 1
ATOM 1615 C CA . THR A 1 213 ? -22.723 -4.011 12.350 1.00 98.19 213 THR A CA 1
ATOM 1616 C C . THR A 1 213 ? -23.634 -4.351 11.175 1.00 98.19 213 THR A C 1
ATOM 1618 O O . THR A 1 213 ? -23.887 -5.533 10.915 1.00 98.19 213 THR A O 1
ATOM 1621 N N . ASN A 1 214 ? -24.124 -3.359 10.433 1.00 97.69 214 ASN A N 1
ATOM 1622 C CA . ASN A 1 214 ? -25.000 -3.602 9.296 1.00 97.69 214 ASN A CA 1
ATOM 1623 C C . ASN A 1 214 ? -24.221 -4.164 8.093 1.00 97.69 214 ASN A C 1
ATOM 1625 O O . ASN A 1 214 ? -23.131 -3.708 7.769 1.00 97.69 214 ASN A O 1
ATOM 1629 N N . GLY A 1 215 ? -24.791 -5.153 7.400 1.00 97.12 215 GLY A N 1
ATOM 1630 C CA . GLY A 1 215 ? -24.157 -5.750 6.215 1.00 97.12 215 GLY A CA 1
ATOM 1631 C C . GLY A 1 215 ? -22.947 -6.651 6.501 1.00 97.12 215 GLY A C 1
ATOM 1632 O O . GLY A 1 215 ? -22.172 -6.916 5.589 1.00 97.12 215 GLY A O 1
ATOM 1633 N N . ALA A 1 216 ? -22.798 -7.141 7.736 1.00 98.31 216 ALA A N 1
ATOM 1634 C CA . ALA A 1 216 ? -21.653 -7.935 8.175 1.00 98.31 216 ALA A CA 1
ATOM 1635 C C . ALA A 1 216 ? -21.321 -9.152 7.280 1.00 98.31 216 ALA A C 1
ATOM 1637 O O . ALA A 1 216 ? -22.116 -10.091 7.120 1.00 98.31 216 ALA A O 1
ATOM 1638 N N . GLU A 1 217 ? -20.094 -9.171 6.763 1.00 98.69 217 GLU A N 1
ATOM 1639 C CA . GLU A 1 217 ? -19.525 -10.241 5.943 1.00 98.69 217 GLU A CA 1
ATOM 1640 C C . GLU A 1 217 ? -18.687 -11.220 6.783 1.00 98.69 217 GLU A C 1
ATOM 1642 O O . GLU A 1 217 ? -18.318 -10.958 7.926 1.00 98.69 217 GLU A O 1
ATOM 1647 N N . ASP A 1 218 ? -18.388 -12.395 6.228 1.00 98.56 218 ASP A N 1
ATOM 1648 C CA . ASP A 1 218 ? -17.544 -13.380 6.908 1.00 98.56 218 ASP A CA 1
ATOM 1649 C C . ASP A 1 218 ? -16.070 -12.920 6.943 1.00 98.56 218 ASP A C 1
ATOM 1651 O O . ASP A 1 218 ? -15.504 -12.675 5.870 1.00 98.56 218 ASP A O 1
ATOM 1655 N N . PRO A 1 219 ? -15.406 -12.852 8.116 1.00 98.50 219 PRO A N 1
ATOM 1656 C CA . PRO A 1 219 ? -13.981 -12.526 8.196 1.00 98.50 219 PRO A CA 1
ATOM 1657 C C . PRO A 1 219 ? -13.090 -13.422 7.325 1.00 98.50 219 PRO A C 1
ATOM 1659 O O . PRO A 1 219 ? -12.105 -12.940 6.765 1.00 98.50 219 PRO A O 1
ATOM 1662 N N . ALA A 1 220 ? -13.461 -14.694 7.131 1.00 98.31 220 ALA A N 1
ATOM 1663 C CA . ALA A 1 220 ? -12.720 -15.626 6.279 1.00 98.31 220 ALA A CA 1
ATOM 1664 C C . ALA A 1 220 ? -12.745 -15.247 4.786 1.00 98.31 220 ALA A C 1
ATOM 1666 O O . ALA A 1 220 ? -11.930 -15.741 4.012 1.00 98.31 220 ALA A O 1
ATOM 1667 N N . VAL A 1 221 ? -13.665 -14.370 4.373 1.00 98.44 221 VAL A N 1
ATOM 1668 C CA . VAL A 1 221 ? -13.736 -13.808 3.016 1.00 98.44 221 VAL A CA 1
ATOM 1669 C C . VAL A 1 221 ? -13.110 -12.416 2.976 1.00 98.44 221 VAL A C 1
ATOM 1671 O O . VAL A 1 221 ? -12.344 -12.100 2.064 1.00 98.44 221 VAL A O 1
ATOM 1674 N N . VAL A 1 222 ? -13.412 -11.580 3.971 1.00 98.69 222 VAL A N 1
ATOM 1675 C CA . VAL A 1 222 ? -12.988 -10.175 3.993 1.00 98.69 222 VAL A CA 1
ATOM 1676 C C . VAL A 1 222 ? -11.484 -10.029 4.196 1.00 98.69 222 VAL A C 1
ATOM 1678 O O . VAL A 1 222 ? -10.857 -9.236 3.496 1.00 98.69 222 VAL A O 1
ATOM 1681 N N . MET A 1 223 ? -10.883 -10.775 5.125 1.00 98.62 223 MET A N 1
ATOM 1682 C CA . MET A 1 223 ? -9.471 -10.577 5.468 1.00 98.62 223 MET A CA 1
ATOM 1683 C C . MET A 1 223 ? -8.516 -10.969 4.326 1.00 98.62 223 MET A C 1
ATOM 1685 O O . MET A 1 223 ? -7.589 -10.198 4.066 1.00 98.62 223 MET A O 1
ATOM 1689 N N . PRO A 1 224 ? -8.726 -12.079 3.580 1.00 98.44 224 PRO A N 1
ATOM 1690 C CA . PRO A 1 224 ? -7.980 -12.327 2.346 1.00 98.44 224 PRO A CA 1
ATOM 1691 C C . PRO A 1 224 ? -8.152 -11.212 1.312 1.00 98.44 224 PRO A C 1
ATOM 1693 O O . PRO A 1 224 ? -7.157 -10.739 0.772 1.00 98.44 224 PRO A O 1
ATOM 1696 N N . ARG A 1 225 ? -9.387 -10.730 1.101 1.00 98.50 225 ARG A N 1
ATOM 1697 C CA . ARG A 1 225 ? -9.691 -9.629 0.169 1.00 98.50 225 ARG A CA 1
ATOM 1698 C C . ARG A 1 225 ? -8.951 -8.342 0.547 1.00 98.50 225 ARG A C 1
ATOM 1700 O O . ARG A 1 225 ? -8.426 -7.658 -0.325 1.00 98.50 225 ARG A O 1
ATOM 1707 N N . PHE A 1 226 ? -8.876 -8.029 1.839 1.00 98.69 226 PHE A N 1
ATOM 1708 C CA . PHE A 1 226 ? -8.094 -6.906 2.350 1.00 98.69 226 PHE A CA 1
ATOM 1709 C C . PHE A 1 226 ? -6.591 -7.100 2.120 1.00 98.69 226 PHE A C 1
ATOM 1711 O O . PHE A 1 226 ? -5.923 -6.188 1.640 1.00 98.69 226 PHE A O 1
ATOM 1718 N N . ALA A 1 227 ? -6.050 -8.285 2.414 1.00 97.62 227 ALA A N 1
ATOM 1719 C CA . ALA A 1 227 ? -4.637 -8.575 2.186 1.00 97.62 227 ALA A CA 1
ATOM 1720 C C . ALA A 1 227 ? -4.260 -8.478 0.694 1.00 97.62 227 ALA A C 1
ATOM 1722 O O . ALA A 1 227 ? -3.221 -7.904 0.366 1.00 97.62 227 ALA A O 1
ATOM 1723 N N . ASP A 1 228 ? -5.122 -8.973 -0.201 1.00 96.38 228 ASP A N 1
ATOM 1724 C CA . ASP A 1 228 ? -4.955 -8.867 -1.655 1.00 96.38 228 ASP A CA 1
ATOM 1725 C C . ASP A 1 228 ? -4.992 -7.399 -2.106 1.00 96.38 228 ASP A C 1
ATOM 1727 O O . ASP A 1 228 ? -4.156 -6.971 -2.905 1.00 96.38 228 ASP A O 1
ATOM 1731 N N . TRP A 1 229 ? -5.915 -6.604 -1.550 1.00 97.88 229 TRP A N 1
ATOM 1732 C CA . TRP A 1 229 ? -5.976 -5.163 -1.794 1.00 97.88 229 TRP A CA 1
ATOM 1733 C C . TRP A 1 229 ? -4.676 -4.470 -1.366 1.00 97.88 229 TRP A C 1
ATOM 1735 O O . TRP A 1 229 ? -4.069 -3.787 -2.188 1.00 97.88 229 TRP A O 1
ATOM 1745 N N . VAL A 1 230 ? -4.174 -4.710 -0.147 1.00 97.19 230 VAL A N 1
ATOM 1746 C CA . VAL A 1 230 ? -2.898 -4.138 0.330 1.00 97.19 230 VAL A CA 1
ATOM 1747 C C . VAL A 1 230 ? -1.724 -4.532 -0.573 1.00 97.19 230 VAL A C 1
ATOM 1749 O O . VAL A 1 230 ? -0.872 -3.698 -0.878 1.00 97.19 230 VAL A O 1
ATOM 1752 N N . GLU A 1 231 ? -1.647 -5.785 -1.023 1.00 92.19 231 GLU A N 1
ATOM 1753 C CA . GLU A 1 231 ? -0.576 -6.239 -1.917 1.00 92.19 231 GLU A CA 1
ATOM 1754 C C . GLU A 1 231 ? -0.641 -5.587 -3.296 1.00 92.19 231 GLU A C 1
ATOM 1756 O O . GLU A 1 231 ? 0.418 -5.302 -3.863 1.00 92.19 231 GLU A O 1
ATOM 1761 N N . SER A 1 232 ? -1.852 -5.314 -3.788 1.00 90.31 232 SER A N 1
ATOM 1762 C CA . SER A 1 232 ? -2.084 -4.672 -5.084 1.00 90.31 232 SER A CA 1
ATOM 1763 C C . SER A 1 232 ? -1.598 -3.220 -5.147 1.00 90.31 232 SER A C 1
ATOM 1765 O O . SER A 1 232 ? -1.311 -2.726 -6.236 1.00 90.31 232 SER A O 1
ATOM 1767 N N . LEU A 1 233 ? -1.463 -2.550 -3.996 1.00 92.25 233 LEU A N 1
ATOM 1768 C CA . LEU A 1 233 ? -0.952 -1.180 -3.920 1.00 92.25 233 LEU A CA 1
ATOM 1769 C C . LEU A 1 233 ? 0.524 -1.117 -4.362 1.00 92.25 233 LEU A C 1
ATOM 1771 O O . LEU A 1 233 ? 1.256 -2.104 -4.226 1.00 92.25 233 LEU A O 1
ATOM 1775 N N . PRO A 1 234 ? 1.021 0.024 -4.859 1.00 88.19 234 PRO A N 1
ATOM 1776 C CA . PRO A 1 234 ? 2.432 0.165 -5.208 1.00 88.19 234 PRO A CA 1
ATOM 1777 C C . PRO A 1 234 ? 3.327 0.212 -3.959 1.00 88.19 234 PRO A C 1
ATOM 1779 O O . PRO A 1 234 ? 2.859 0.296 -2.824 1.00 88.19 234 PRO A O 1
ATOM 1782 N N . GLY A 1 235 ? 4.643 0.141 -4.166 1.00 90.25 235 GLY A N 1
ATOM 1783 C CA . GLY A 1 235 ? 5.641 0.399 -3.124 1.00 90.25 235 GLY A CA 1
ATOM 1784 C C . GLY A 1 235 ? 5.605 -0.534 -1.896 1.00 90.25 235 GLY A C 1
ATOM 1785 O O . GLY A 1 235 ? 4.895 -1.548 -1.846 1.00 90.25 235 GLY A O 1
ATOM 1786 N N . PRO A 1 236 ? 6.443 -0.253 -0.878 1.00 92.06 236 PRO A N 1
ATOM 1787 C CA . PRO A 1 236 ? 6.404 -0.952 0.398 1.00 92.06 236 PRO A CA 1
ATOM 1788 C C . PRO A 1 236 ? 5.259 -0.427 1.270 1.00 92.06 236 PRO A C 1
ATOM 1790 O O . PRO A 1 236 ? 5.130 0.776 1.469 1.00 92.06 236 PRO A O 1
ATOM 1793 N N . LYS A 1 237 ? 4.477 -1.335 1.857 1.00 95.00 237 LYS A N 1
ATOM 1794 C CA . LYS A 1 237 ? 3.332 -0.979 2.696 1.00 95.00 237 LYS A CA 1
ATOM 1795 C C . LYS A 1 237 ? 3.724 -0.928 4.165 1.00 95.00 237 LYS A C 1
ATOM 1797 O O . LYS A 1 237 ? 4.421 -1.821 4.654 1.00 95.00 237 LYS A O 1
ATOM 1802 N N . VAL A 1 238 ? 3.273 0.101 4.870 1.00 97.19 238 VAL A N 1
ATOM 1803 C CA . VAL A 1 238 ? 3.538 0.327 6.295 1.00 97.19 238 VAL A CA 1
ATOM 1804 C C . VAL A 1 238 ? 2.204 0.435 7.020 1.00 97.19 238 VAL A C 1
ATOM 1806 O O . VAL A 1 238 ? 1.402 1.307 6.704 1.00 97.19 238 VAL A O 1
ATOM 1809 N N . PHE A 1 239 ? 1.963 -0.443 7.990 1.00 98.38 239 PHE A N 1
ATOM 1810 C CA . PHE A 1 239 ? 0.748 -0.395 8.803 1.00 98.38 239 PHE A CA 1
ATOM 1811 C C . PHE A 1 239 ? 0.798 0.793 9.775 1.00 98.38 239 PHE A C 1
ATOM 1813 O O . PHE A 1 239 ? 1.830 1.029 10.413 1.00 98.38 239 PHE A O 1
ATOM 1820 N N . VAL A 1 240 ? -0.295 1.545 9.898 1.00 98.69 240 VAL A N 1
ATOM 1821 C CA . VAL A 1 240 ? -0.401 2.726 10.767 1.00 98.69 240 VAL A CA 1
ATOM 1822 C C . VAL A 1 240 ? -1.706 2.662 11.555 1.00 98.69 240 VAL A C 1
ATOM 1824 O O . VAL A 1 240 ? -2.736 2.321 10.989 1.00 98.69 240 VAL A O 1
ATOM 1827 N N . ALA A 1 241 ? -1.660 2.994 12.847 1.00 98.25 241 ALA A N 1
ATOM 1828 C CA . ALA A 1 241 ? -2.814 2.911 13.748 1.00 98.25 241 ALA A CA 1
ATOM 1829 C C . ALA A 1 241 ? -2.716 3.888 14.933 1.00 98.25 241 ALA A C 1
ATOM 1831 O O . ALA A 1 241 ? -1.628 4.397 15.258 1.00 98.25 241 ALA A O 1
ATOM 1832 N N . ALA A 1 242 ? -3.843 4.118 15.612 1.00 96.25 242 ALA A N 1
ATOM 1833 C CA . ALA A 1 242 ? -3.983 5.094 16.686 1.00 96.25 242 ALA A CA 1
ATOM 1834 C C . ALA A 1 242 ? -4.923 4.612 17.820 1.00 96.25 242 ALA A C 1
ATOM 1836 O O . ALA A 1 242 ? -6.050 5.083 17.904 1.00 96.25 242 ALA A O 1
ATOM 1837 N N . PRO A 1 243 ? -4.433 3.826 18.801 1.00 95.12 243 PRO A N 1
ATOM 1838 C CA . PRO A 1 243 ? -3.048 3.409 19.005 1.00 95.12 243 PRO A CA 1
ATOM 1839 C C . PRO A 1 243 ? -2.712 2.054 18.365 1.00 95.12 243 PRO A C 1
ATOM 1841 O O . PRO A 1 243 ? -3.466 1.095 18.440 1.00 95.12 243 PRO A O 1
ATOM 1844 N N . MET A 1 244 ? -1.463 1.904 17.907 1.00 95.38 244 MET A N 1
ATOM 1845 C CA . MET A 1 244 ? -0.934 0.629 17.385 1.00 95.38 244 MET A CA 1
ATOM 1846 C C . 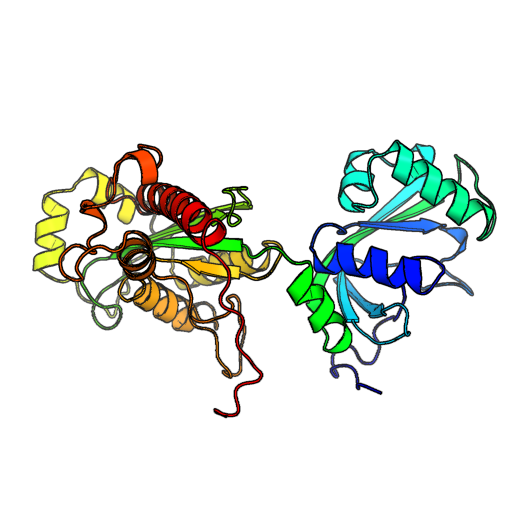MET A 1 244 ? -1.162 -0.578 18.312 1.00 95.38 244 MET A C 1
ATOM 1848 O O . MET A 1 244 ? -1.383 -1.687 17.843 1.00 95.38 244 MET A O 1
ATOM 1852 N N . ILE A 1 245 ? -1.111 -0.374 19.631 1.00 94.81 245 ILE A N 1
ATOM 1853 C CA . ILE A 1 245 ? -1.302 -1.443 20.625 1.00 94.81 245 ILE A CA 1
ATOM 1854 C C . ILE A 1 245 ? -2.771 -1.842 20.837 1.00 94.81 245 ILE A C 1
ATOM 1856 O O . ILE A 1 245 ? -3.037 -2.702 21.670 1.00 94.81 245 ILE A O 1
ATOM 1860 N N . PHE A 1 246 ? -3.709 -1.218 20.127 1.00 96.81 246 PHE A N 1
ATOM 1861 C CA . PHE A 1 246 ? -5.110 -1.615 20.088 1.00 96.81 246 PHE A CA 1
ATOM 1862 C C . PHE A 1 246 ? -5.461 -2.121 18.688 1.00 96.81 246 PHE A C 1
ATOM 1864 O O . PHE A 1 246 ? -5.522 -3.337 18.495 1.00 96.81 246 PHE A O 1
ATOM 1871 N N . ASP A 1 247 ? -5.568 -1.232 17.695 1.00 98.06 247 ASP A N 1
ATOM 1872 C CA . ASP A 1 247 ? -5.983 -1.588 16.329 1.00 98.06 247 ASP A CA 1
ATOM 1873 C C . ASP A 1 247 ? -5.026 -2.594 15.689 1.00 98.06 247 ASP A C 1
ATOM 1875 O O . ASP A 1 247 ? -5.437 -3.562 15.050 1.00 98.06 247 ASP A O 1
ATOM 1879 N N . GLY A 1 248 ? -3.724 -2.408 15.920 1.00 97.25 248 GLY A N 1
ATOM 1880 C CA . GLY A 1 248 ? -2.697 -3.300 15.398 1.00 97.25 248 GLY A CA 1
ATOM 1881 C C . GLY A 1 248 ? -2.800 -4.718 15.952 1.00 97.25 248 GLY A C 1
ATOM 1882 O O . GLY A 1 248 ? -2.551 -5.658 15.206 1.00 97.25 248 GLY A O 1
ATOM 1883 N N . LEU A 1 249 ? -3.216 -4.906 17.211 1.00 97.19 249 LEU A N 1
ATOM 1884 C CA . LEU A 1 249 ? -3.405 -6.249 17.778 1.00 97.19 249 LEU A CA 1
ATOM 1885 C C . LEU A 1 249 ? -4.617 -6.958 17.169 1.00 97.19 249 LEU A C 1
ATOM 1887 O O . LEU A 1 249 ? -4.555 -8.158 16.906 1.00 97.19 249 LEU A O 1
ATOM 1891 N N . TRP A 1 250 ? -5.704 -6.223 16.933 1.00 98.50 250 TRP A N 1
ATOM 1892 C CA . TRP A 1 250 ? -6.887 -6.746 16.254 1.00 98.50 250 TRP A CA 1
ATOM 1893 C C . TRP A 1 250 ? -6.581 -7.148 14.815 1.00 98.50 250 TRP A C 1
ATOM 1895 O O . TRP A 1 250 ? -6.857 -8.283 14.420 1.00 98.50 250 TRP A O 1
ATOM 1905 N N . MET A 1 251 ? -5.945 -6.251 14.060 1.00 98.25 251 MET A N 1
ATOM 1906 C CA . MET A 1 251 ? -5.575 -6.505 12.672 1.00 98.25 251 MET A CA 1
ATOM 1907 C C . MET A 1 251 ? -4.546 -7.629 12.546 1.00 98.25 251 MET A C 1
ATOM 1909 O O . MET A 1 251 ? -4.717 -8.491 11.689 1.00 98.25 251 MET A O 1
ATOM 1913 N N . ASP A 1 252 ? -3.516 -7.682 13.400 1.00 96.50 252 ASP A N 1
ATOM 1914 C CA . ASP A 1 252 ? -2.532 -8.776 13.381 1.00 96.50 252 ASP A CA 1
ATOM 1915 C C . ASP A 1 252 ? -3.203 -10.131 13.641 1.00 96.50 252 ASP A C 1
ATOM 1917 O O . ASP A 1 252 ? -2.963 -11.074 12.893 1.00 96.50 252 ASP A O 1
ATOM 1921 N N . HIS A 1 253 ? -4.107 -10.206 14.629 1.00 96.88 253 HIS A N 1
ATOM 1922 C CA . HIS A 1 253 ? -4.850 -11.430 14.952 1.00 96.88 253 HIS A CA 1
ATOM 1923 C C . HIS A 1 253 ? -5.749 -11.893 13.800 1.00 96.88 253 HIS A C 1
ATOM 1925 O O . HIS A 1 253 ? -5.740 -13.068 13.443 1.00 96.88 253 HIS A O 1
ATOM 1931 N N . TYR A 1 254 ? -6.531 -10.989 13.200 1.00 98.00 254 TYR A N 1
ATOM 1932 C CA . TYR A 1 254 ? -7.454 -11.351 12.116 1.00 98.00 254 TYR A CA 1
ATOM 1933 C C . TYR A 1 254 ? -6.719 -11.670 10.807 1.00 98.00 254 TYR A C 1
ATOM 1935 O O . TYR A 1 254 ? -7.148 -12.553 10.066 1.00 98.00 254 TYR A O 1
ATOM 1943 N N . LEU A 1 255 ? -5.607 -10.992 10.516 1.00 97.06 255 LEU A N 1
ATOM 1944 C CA . LEU A 1 255 ? -4.768 -11.325 9.365 1.00 97.06 255 LEU A CA 1
ATOM 1945 C C . LEU A 1 255 ? -4.118 -12.707 9.522 1.00 97.06 255 LEU A C 1
ATOM 1947 O O . LEU A 1 255 ? -4.097 -13.469 8.551 1.00 97.06 255 LEU A O 1
ATOM 1951 N N . ASP A 1 256 ? -3.628 -13.041 10.720 1.00 94.94 256 ASP A N 1
ATOM 1952 C CA . ASP A 1 256 ? -2.984 -14.332 10.991 1.00 94.94 256 ASP A CA 1
ATOM 1953 C C . ASP A 1 256 ? -3.994 -15.479 10.864 1.00 94.94 256 ASP A C 1
ATOM 1955 O O . ASP A 1 256 ? -3.754 -16.443 10.138 1.00 94.94 256 ASP A O 1
ATOM 1959 N N . GLU A 1 257 ? -5.167 -15.317 11.484 1.00 95.88 257 GLU A N 1
ATOM 1960 C CA . GLU A 1 257 ? -6.243 -16.312 11.486 1.00 95.88 257 GLU A CA 1
ATOM 1961 C C . GLU A 1 257 ? -6.818 -16.570 10.085 1.00 95.88 257 GLU A C 1
ATOM 1963 O O . GLU A 1 257 ? -7.033 -17.721 9.705 1.00 95.88 257 GLU A O 1
ATOM 1968 N N . TYR A 1 258 ? -7.098 -15.511 9.317 1.00 97.06 258 TYR A N 1
ATOM 1969 C CA . TYR A 1 258 ? -7.925 -15.623 8.111 1.00 97.06 258 TYR A CA 1
ATOM 1970 C C . TYR A 1 258 ? -7.166 -15.428 6.796 1.00 97.06 258 TYR A C 1
ATOM 1972 O O . TYR A 1 258 ? -7.644 -15.886 5.762 1.00 97.06 258 TYR A O 1
ATOM 1980 N N . ALA A 1 259 ? -6.009 -14.760 6.796 1.00 96.06 259 ALA A N 1
ATOM 1981 C CA . ALA A 1 259 ? -5.308 -14.364 5.568 1.00 96.06 259 ALA A CA 1
ATOM 1982 C C . ALA A 1 259 ? -3.878 -14.924 5.444 1.00 96.06 259 ALA A C 1
ATOM 1984 O O . ALA A 1 259 ? -3.210 -14.672 4.434 1.00 96.06 259 ALA A O 1
ATOM 1985 N N . GLY A 1 260 ? -3.403 -15.684 6.441 1.00 93.00 260 GLY A N 1
ATOM 1986 C CA . GLY A 1 260 ? -2.075 -16.310 6.434 1.00 93.00 260 GLY A CA 1
ATOM 1987 C C . GLY A 1 260 ? -0.923 -15.299 6.367 1.00 93.00 260 GLY A C 1
ATOM 1988 O O . GLY A 1 260 ? 0.135 -15.597 5.808 1.00 93.00 260 GLY A O 1
ATOM 1989 N N . THR A 1 261 ? -1.153 -14.089 6.876 1.00 94.12 261 THR A N 1
ATOM 1990 C CA . THR A 1 261 ? -0.217 -12.957 6.897 1.00 94.12 261 THR A CA 1
ATOM 1991 C C . THR A 1 261 ? -0.393 -12.183 8.200 1.00 94.12 261 THR A C 1
ATOM 1993 O O . THR A 1 261 ? -1.279 -12.481 8.983 1.00 94.12 261 THR A O 1
ATOM 1996 N N . ARG A 1 262 ? 0.449 -11.187 8.460 1.00 93.69 262 ARG A N 1
ATOM 1997 C CA . ARG A 1 262 ? 0.491 -10.449 9.728 1.00 93.69 262 ARG A CA 1
ATOM 1998 C C . ARG A 1 262 ? 0.633 -8.947 9.491 1.00 93.69 262 ARG A C 1
ATOM 2000 O O . ARG A 1 262 ? 1.175 -8.537 8.461 1.00 93.69 262 ARG A O 1
ATOM 2007 N N . ALA A 1 263 ? 0.195 -8.137 10.456 1.00 93.81 263 ALA A N 1
ATOM 2008 C CA . ALA A 1 263 ? 0.461 -6.697 10.471 1.00 93.81 263 ALA A CA 1
ATOM 2009 C C . ALA A 1 263 ? 1.938 -6.430 10.805 1.00 93.81 263 ALA A C 1
ATOM 2011 O O . ALA A 1 263 ? 2.600 -5.602 10.174 1.00 93.81 263 ALA A O 1
ATOM 2012 N N . LEU A 1 264 ? 2.483 -7.185 11.765 1.00 88.25 264 LEU A N 1
ATOM 2013 C CA . LEU A 1 264 ? 3.889 -7.116 12.145 1.00 88.25 264 LEU A CA 1
ATOM 2014 C C . LEU A 1 264 ? 4.775 -7.882 11.155 1.00 88.25 264 LEU A C 1
ATOM 2016 O O . LEU A 1 264 ? 4.638 -9.095 10.985 1.00 88.25 264 LEU A O 1
ATOM 2020 N N . SER A 1 265 ? 5.775 -7.203 10.588 1.00 83.25 265 SER A N 1
ATOM 2021 C CA . SER A 1 265 ? 6.826 -7.895 9.837 1.00 83.25 265 SER A CA 1
ATOM 2022 C C . SER A 1 265 ? 7.858 -8.573 10.742 1.00 83.25 265 SER A C 1
ATOM 2024 O O . SER A 1 265 ? 8.220 -8.060 11.800 1.00 83.25 265 SER A O 1
ATOM 2026 N N . GLY A 1 266 ? 8.401 -9.705 10.297 1.00 76.00 266 GLY A N 1
ATOM 2027 C CA . GLY A 1 266 ? 9.496 -10.396 10.976 1.00 76.00 266 GLY A CA 1
ATOM 2028 C C . GLY A 1 266 ? 9.990 -11.604 10.179 1.00 76.00 266 GLY A C 1
ATOM 2029 O O . GLY A 1 266 ? 9.449 -11.881 9.110 1.00 76.00 266 GLY A O 1
ATOM 2030 N N . PRO A 1 267 ? 11.005 -12.341 10.669 1.00 70.31 267 PRO A N 1
ATOM 2031 C CA . PRO A 1 267 ? 11.561 -13.525 10.004 1.00 70.31 267 PRO A CA 1
ATOM 2032 C C . PRO A 1 267 ? 10.630 -14.750 10.129 1.00 70.31 267 PRO A C 1
ATOM 2034 O O . PRO A 1 267 ? 11.072 -15.868 10.394 1.00 70.31 267 PRO A O 1
ATOM 2037 N N . PHE A 1 268 ? 9.325 -14.534 9.991 1.00 71.75 268 PHE A N 1
ATOM 2038 C CA . PHE A 1 268 ? 8.304 -15.567 10.036 1.00 71.75 268 PHE A CA 1
ATOM 2039 C C . PHE A 1 268 ? 8.166 -16.172 8.633 1.00 71.75 268 PHE A C 1
ATOM 2041 O O . PHE A 1 268 ? 8.228 -15.464 7.629 1.00 71.75 268 PHE A O 1
ATOM 2048 N N . LYS A 1 269 ? 8.026 -17.497 8.537 1.00 54.34 269 LYS A N 1
ATOM 2049 C CA . LYS A 1 269 ? 7.786 -18.161 7.249 1.00 54.34 269 LYS A CA 1
ATOM 2050 C C . LYS A 1 269 ? 6.331 -17.893 6.839 1.00 54.34 269 LYS A C 1
ATOM 2052 O O . LYS A 1 269 ? 5.445 -18.389 7.522 1.00 54.34 269 LYS A O 1
ATOM 2057 N N . GLY A 1 270 ? 6.081 -17.138 5.766 1.00 75.81 270 GLY A N 1
ATOM 2058 C CA . GLY A 1 270 ? 4.715 -16.881 5.284 1.00 75.81 270 GLY A CA 1
ATOM 2059 C C . GLY A 1 270 ? 4.581 -15.704 4.314 1.00 75.81 270 GLY A C 1
ATOM 2060 O O . GLY A 1 270 ? 5.580 -15.114 3.897 1.00 75.81 270 GLY A O 1
ATOM 2061 N N . ARG A 1 271 ? 3.331 -15.379 3.958 1.00 86.44 271 ARG A N 1
ATOM 2062 C CA . ARG A 1 271 ? 2.948 -14.174 3.205 1.00 86.44 271 ARG A CA 1
ATOM 2063 C C . ARG A 1 271 ? 3.212 -12.947 4.083 1.00 86.44 271 ARG A C 1
ATOM 2065 O O . ARG A 1 271 ? 2.866 -12.953 5.260 1.00 86.44 271 ARG A O 1
ATOM 2072 N N . GLN A 1 272 ? 3.854 -11.914 3.535 1.00 88.94 272 GLN A N 1
ATOM 2073 C CA . GLN A 1 272 ? 4.190 -10.698 4.280 1.00 88.94 272 GLN A CA 1
ATOM 2074 C C . GLN A 1 272 ? 3.781 -9.456 3.489 1.00 88.94 272 GLN A C 1
ATOM 2076 O O . GLN A 1 272 ? 4.479 -9.049 2.558 1.00 88.94 272 GLN A O 1
ATOM 2081 N N . ILE A 1 273 ? 2.687 -8.828 3.918 1.00 92.50 273 ILE A N 1
ATOM 2082 C CA . ILE A 1 273 ? 2.094 -7.682 3.214 1.00 92.50 273 ILE A CA 1
ATOM 2083 C C . ILE A 1 273 ? 2.592 -6.319 3.728 1.00 92.50 273 ILE A C 1
ATOM 2085 O O . ILE A 1 273 ? 2.584 -5.350 2.975 1.00 92.50 273 ILE A O 1
ATOM 2089 N N . PHE A 1 274 ? 3.115 -6.246 4.960 1.00 94.19 274 PHE A N 1
ATOM 2090 C CA . PHE A 1 274 ? 3.654 -5.018 5.566 1.00 94.19 274 PHE A CA 1
ATOM 2091 C C . PHE A 1 274 ? 5.170 -5.068 5.818 1.00 94.19 274 PHE A C 1
ATOM 2093 O O . PHE A 1 274 ? 5.798 -6.130 5.903 1.00 94.19 274 PHE A O 1
ATOM 2100 N N . ARG A 1 275 ? 5.790 -3.892 5.958 1.00 89.00 275 ARG A N 1
ATOM 2101 C CA . ARG A 1 275 ? 7.212 -3.700 6.274 1.00 89.00 275 ARG A CA 1
ATOM 2102 C C . ARG A 1 275 ? 7.393 -2.978 7.610 1.00 89.00 275 ARG A C 1
ATOM 2104 O O . ARG A 1 275 ? 6.707 -2.006 7.905 1.00 89.00 275 ARG A O 1
ATOM 2111 N N . GLY A 1 276 ? 8.393 -3.409 8.377 1.00 86.81 276 GLY A N 1
ATOM 2112 C CA . GLY A 1 276 ? 8.753 -2.809 9.661 1.00 86.81 276 GLY A CA 1
ATOM 2113 C C . GLY A 1 276 ? 7.791 -3.162 10.802 1.00 86.81 276 GLY A C 1
ATOM 2114 O O . GLY A 1 276 ? 7.049 -4.143 10.731 1.00 86.81 276 GLY A O 1
ATOM 2115 N N . GLY A 1 277 ? 7.851 -2.373 11.875 1.00 88.50 277 GLY A N 1
ATOM 2116 C CA . GLY A 1 277 ? 6.998 -2.524 13.062 1.00 88.50 277 GLY A CA 1
ATOM 2117 C C . GLY A 1 277 ? 5.703 -1.703 13.028 1.00 88.50 277 GLY A C 1
ATOM 2118 O O . GLY A 1 277 ? 4.992 -1.677 14.024 1.00 88.50 277 GLY A O 1
ATOM 2119 N N . GLY A 1 278 ? 5.420 -1.017 11.917 1.00 94.56 278 GLY A N 1
ATOM 2120 C CA . GLY A 1 278 ? 4.311 -0.067 11.798 1.00 94.56 278 GLY A CA 1
ATOM 2121 C C . GLY A 1 278 ? 4.567 1.289 12.472 1.00 94.56 278 GLY A C 1
ATOM 2122 O O . GLY A 1 278 ? 5.618 1.520 13.072 1.00 94.56 278 GLY A O 1
ATOM 2123 N N . VAL A 1 279 ? 3.601 2.204 12.349 1.00 97.19 279 VAL A N 1
ATOM 2124 C CA . VAL A 1 279 ? 3.627 3.549 12.953 1.00 97.19 279 VAL A CA 1
ATOM 2125 C C . VAL A 1 279 ? 2.471 3.716 13.938 1.00 97.19 279 VAL A C 1
ATOM 2127 O O . VAL A 1 279 ? 1.304 3.660 13.562 1.00 97.19 279 VAL A O 1
ATOM 2130 N N . CYS A 1 280 ? 2.798 3.968 15.205 1.00 97.62 280 CYS A N 1
ATOM 2131 C CA . CYS A 1 280 ? 1.822 4.360 16.220 1.00 97.62 280 CYS A CA 1
ATOM 2132 C C . CYS A 1 280 ? 1.659 5.885 16.225 1.00 97.62 280 CYS A C 1
ATOM 2134 O O . CYS A 1 280 ? 2.584 6.595 16.635 1.00 97.62 280 CYS A O 1
ATOM 2136 N N . LEU A 1 281 ? 0.491 6.393 15.821 1.00 97.44 281 LEU A N 1
ATOM 2137 C CA . LEU A 1 281 ? 0.259 7.841 15.758 1.00 97.44 281 LEU A CA 1
ATOM 2138 C C . LEU A 1 281 ? 0.293 8.505 17.137 1.00 97.44 281 LEU A C 1
ATOM 2140 O O . LEU A 1 281 ? 0.832 9.599 17.244 1.00 97.44 281 LEU A O 1
ATOM 2144 N N . TYR A 1 282 ? -0.157 7.831 18.202 1.00 94.31 282 TYR A N 1
ATOM 2145 C CA . TYR A 1 282 ? -0.023 8.330 19.582 1.00 94.31 282 TYR A CA 1
ATOM 2146 C C . TYR A 1 282 ? 1.442 8.636 19.931 1.00 94.31 282 TYR A C 1
ATOM 2148 O O . TYR A 1 282 ? 1.781 9.734 20.376 1.00 94.31 282 TYR A O 1
ATOM 2156 N N . THR A 1 283 ? 2.331 7.664 19.701 1.00 95.44 283 THR A N 1
ATOM 2157 C CA . THR A 1 283 ? 3.762 7.795 20.007 1.00 95.44 283 THR A CA 1
ATOM 2158 C C . THR A 1 283 ? 4.420 8.849 19.124 1.00 95.44 283 THR A C 1
ATOM 2160 O O . THR A 1 283 ? 5.195 9.665 19.623 1.00 95.44 283 THR A O 1
ATOM 2163 N N . MET A 1 284 ? 4.106 8.859 17.826 1.00 96.44 284 MET A N 1
ATOM 2164 C CA . MET A 1 284 ? 4.673 9.817 16.878 1.00 96.44 284 MET A CA 1
ATOM 2165 C C . MET A 1 284 ? 4.214 11.248 17.186 1.00 96.44 284 MET A C 1
ATOM 2167 O O . MET A 1 284 ? 5.051 12.143 17.291 1.00 96.44 284 MET A O 1
ATOM 2171 N N . ALA A 1 285 ? 2.913 11.461 17.403 1.00 95.88 285 ALA A N 1
ATOM 2172 C CA . ALA A 1 285 ? 2.335 12.762 17.725 1.00 95.88 285 ALA A CA 1
ATOM 2173 C C . ALA A 1 285 ? 2.884 13.331 19.031 1.00 95.88 285 ALA A C 1
ATOM 2175 O O . ALA A 1 285 ? 3.339 14.475 19.063 1.00 95.88 285 ALA A O 1
ATOM 2176 N N . GLY A 1 286 ? 2.876 12.531 20.098 1.00 94.69 286 GLY A N 1
ATOM 2177 C CA . GLY A 1 286 ? 3.396 12.943 21.396 1.00 94.69 286 GLY A CA 1
ATOM 2178 C C . GLY A 1 286 ? 4.873 13.333 21.341 1.00 94.69 286 GLY A C 1
ATOM 2179 O O . GLY A 1 286 ? 5.256 14.390 21.851 1.00 94.69 286 GLY A O 1
ATOM 2180 N N . THR A 1 287 ? 5.679 12.523 20.646 1.00 94.62 287 THR A N 1
ATOM 2181 C CA . THR A 1 287 ? 7.120 12.756 20.471 1.00 94.62 287 THR A CA 1
ATOM 2182 C C . THR A 1 287 ? 7.403 14.010 19.646 1.00 94.62 287 THR A C 1
ATOM 2184 O O . THR A 1 287 ? 8.136 14.886 20.099 1.00 94.62 287 THR A O 1
ATOM 2187 N N . LEU A 1 288 ? 6.817 14.130 18.451 1.00 94.50 288 LEU A N 1
ATOM 2188 C CA . LEU A 1 288 ? 7.113 15.229 17.523 1.00 94.50 288 LEU A CA 1
ATOM 2189 C C . LEU A 1 288 ? 6.587 16.581 18.006 1.00 94.50 288 LEU A C 1
ATOM 2191 O O . LEU A 1 288 ? 7.166 17.615 17.685 1.00 94.50 288 LEU A O 1
ATOM 2195 N N . ARG A 1 289 ? 5.524 16.590 18.814 1.00 91.88 289 ARG A N 1
ATOM 2196 C CA . ARG A 1 289 ? 5.054 17.805 19.487 1.00 91.88 289 ARG A CA 1
ATOM 2197 C C . ARG A 1 289 ? 5.927 18.230 20.667 1.00 91.88 289 ARG A C 1
ATOM 2199 O O . ARG A 1 289 ? 5.739 19.333 21.172 1.00 91.88 289 ARG A O 1
ATOM 2206 N N . GLY A 1 290 ? 6.798 17.351 21.168 1.00 90.88 290 GLY A N 1
ATOM 2207 C CA . GLY A 1 290 ? 7.509 17.569 22.428 1.00 90.88 290 GLY A CA 1
ATOM 2208 C C . GLY A 1 290 ? 6.572 17.674 23.638 1.00 90.88 290 GLY A C 1
ATOM 2209 O O . GLY A 1 290 ? 6.876 18.389 24.591 1.00 90.88 290 GLY A O 1
ATOM 2210 N N . ALA A 1 291 ? 5.409 17.013 23.596 1.00 89.94 291 ALA A N 1
ATOM 2211 C CA . ALA A 1 291 ? 4.437 17.060 24.685 1.00 89.94 291 ALA A CA 1
ATOM 2212 C C . ALA A 1 291 ? 4.889 16.181 25.871 1.00 89.94 291 ALA A C 1
ATOM 2214 O O . ALA A 1 291 ? 5.525 15.144 25.649 1.00 89.94 291 ALA A O 1
ATOM 2215 N N . PRO A 1 292 ? 4.536 16.522 27.127 1.00 93.19 292 PRO A N 1
ATOM 2216 C CA . PRO A 1 292 ? 4.692 15.606 28.256 1.00 93.19 292 PRO A CA 1
ATOM 2217 C C . PRO A 1 292 ? 3.979 14.279 27.981 1.00 93.19 292 PRO A 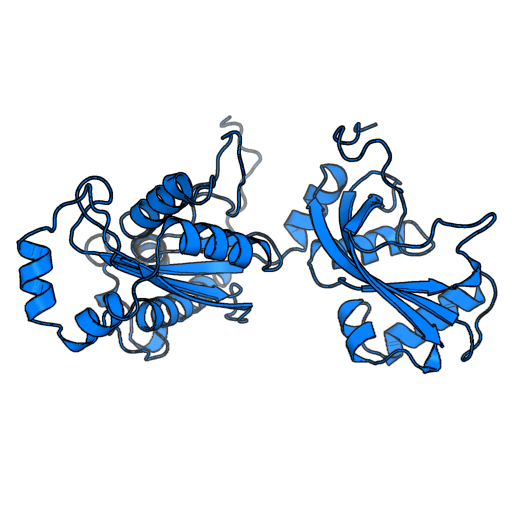C 1
ATOM 2219 O O . PRO A 1 292 ? 2.894 14.277 27.409 1.00 93.19 292 PRO A O 1
ATOM 2222 N N . TYR A 1 293 ? 4.555 13.154 28.413 1.00 92.44 293 TYR A N 1
ATOM 2223 C CA . TYR A 1 293 ? 4.032 11.815 28.092 1.00 92.44 293 TYR A CA 1
ATOM 2224 C C . TYR A 1 293 ? 2.543 11.625 28.434 1.00 92.44 293 TYR A C 1
ATOM 2226 O O . TYR A 1 293 ? 1.794 11.020 27.673 1.00 92.44 293 TYR A O 1
ATOM 2234 N N . LEU A 1 294 ? 2.089 12.187 29.557 1.00 91.56 294 LEU A N 1
ATOM 2235 C CA . LEU A 1 294 ? 0.690 12.091 29.988 1.00 91.56 294 LEU A CA 1
ATOM 2236 C C . LEU A 1 294 ? -0.288 12.899 29.108 1.00 91.56 294 LEU A C 1
ATOM 2238 O O . LEU A 1 294 ? -1.495 12.710 29.220 1.00 91.56 294 LEU A O 1
ATOM 2242 N N . ASP A 1 295 ? 0.222 13.737 28.201 1.00 89.69 295 ASP A N 1
ATOM 2243 C CA . ASP A 1 295 ? -0.546 14.554 27.254 1.00 89.69 295 ASP A CA 1
ATOM 2244 C C . ASP A 1 295 ? -0.483 14.023 25.808 1.00 89.69 295 ASP A C 1
ATOM 2246 O O . ASP A 1 295 ? -0.844 14.730 24.866 1.00 89.69 295 ASP A O 1
ATOM 2250 N N . TRP A 1 296 ? -0.037 12.779 25.603 1.00 92.38 296 TRP A N 1
ATOM 2251 C CA . TRP A 1 296 ? 0.093 12.158 24.273 1.00 92.38 296 TRP A CA 1
ATOM 2252 C C . TRP A 1 296 ? -1.232 11.662 23.667 1.00 92.38 296 TRP A C 1
ATOM 2254 O O . TRP A 1 296 ? -1.234 11.065 22.594 1.00 92.38 296 TRP A O 1
ATOM 2264 N N . GLY A 1 297 ? -2.367 11.884 24.335 1.00 89.81 297 GLY A N 1
ATOM 2265 C CA . GLY A 1 297 ? -3.677 11.458 23.842 1.00 89.81 297 GLY A CA 1
ATOM 2266 C C . GLY A 1 297 ? -4.073 12.138 22.528 1.00 89.81 297 GLY A C 1
ATOM 2267 O O . GLY A 1 297 ? -3.894 13.344 22.372 1.00 89.81 297 GLY A O 1
ATOM 2268 N N . MET A 1 298 ? -4.683 11.389 21.607 1.00 91.69 298 MET A N 1
ATOM 2269 C CA . MET A 1 298 ? -5.071 11.907 20.284 1.00 91.69 298 MET A CA 1
ATOM 2270 C C . MET A 1 298 ? -6.103 13.040 20.360 1.00 91.69 298 MET A C 1
ATOM 2272 O O . MET A 1 298 ? -6.034 13.987 19.579 1.00 91.69 298 MET A O 1
ATOM 2276 N N . SER A 1 299 ? -6.960 13.057 21.385 1.00 89.75 299 SER A N 1
ATOM 2277 C CA . SER A 1 299 ? -7.877 14.177 21.668 1.00 89.75 299 SER A CA 1
ATOM 2278 C C . SER A 1 299 ? -7.177 15.499 22.016 1.00 89.75 299 SER A C 1
ATOM 2280 O O . SER A 1 299 ? -7.823 16.541 22.108 1.00 89.75 299 SER A O 1
ATOM 2282 N N . LYS A 1 300 ? -5.857 15.481 22.240 1.00 90.75 300 LYS A N 1
ATOM 2283 C CA . LYS A 1 300 ? -5.044 16.679 22.470 1.00 90.75 300 LYS A CA 1
ATOM 2284 C C . LYS A 1 300 ? -4.488 17.265 21.180 1.00 90.75 300 LYS A C 1
ATOM 2286 O O . LYS A 1 300 ? -3.837 18.308 21.254 1.00 90.75 300 LYS A O 1
ATOM 2291 N N . LEU A 1 301 ? -4.615 16.583 20.042 1.00 92.25 301 LEU A N 1
ATOM 2292 C CA . LEU A 1 301 ? -4.172 17.114 18.757 1.00 92.25 301 LEU A CA 1
ATOM 2293 C C . LEU A 1 301 ? -5.123 18.221 18.275 1.00 92.25 301 LEU A C 1
ATOM 2295 O O . LEU A 1 301 ? -6.324 18.146 18.536 1.00 92.25 301 LEU A O 1
ATOM 2299 N N . PRO A 1 302 ? -4.604 19.240 17.575 1.00 92.00 302 PRO A N 1
ATOM 2300 C CA . PRO A 1 302 ? -5.443 20.264 16.965 1.00 92.00 302 PRO A CA 1
ATOM 2301 C C . PRO A 1 302 ? -6.383 19.691 15.894 1.00 92.00 302 PRO A C 1
ATOM 2303 O O . PRO A 1 302 ? -6.026 18.737 15.204 1.00 92.00 302 PRO A O 1
ATOM 2306 N N . ALA A 1 303 ? -7.566 20.284 15.715 1.00 93.25 303 ALA A N 1
ATOM 2307 C CA . ALA A 1 303 ? -8.551 19.810 14.734 1.00 93.25 303 ALA A CA 1
ATOM 2308 C C . ALA A 1 303 ? -8.032 19.898 13.287 1.00 93.25 303 ALA A C 1
ATOM 2310 O O . ALA A 1 303 ? -8.398 19.083 12.442 1.00 93.25 303 ALA A O 1
ATOM 2311 N N . GLU A 1 304 ? -7.145 20.853 13.009 1.00 94.50 304 GLU A N 1
ATOM 2312 C CA . GLU A 1 304 ? -6.494 21.002 11.711 1.00 94.50 304 GLU A CA 1
ATOM 2313 C C . GLU A 1 304 ? -5.597 19.807 11.355 1.00 94.50 304 GLU A C 1
ATOM 2315 O O . GLU A 1 304 ? -5.466 19.491 10.177 1.00 94.50 304 GLU A O 1
ATOM 2320 N N . PHE A 1 305 ? -5.056 19.077 12.344 1.00 95.56 305 PHE A N 1
ATOM 2321 C CA . PHE A 1 305 ? -4.298 17.848 12.072 1.00 95.56 305 PHE A CA 1
ATOM 2322 C C . PHE A 1 305 ? -5.201 16.749 11.518 1.00 95.56 305 PHE A C 1
ATOM 2324 O O . PHE A 1 305 ? -4.745 15.929 10.738 1.00 95.56 305 PHE A O 1
ATOM 2331 N N . TYR A 1 306 ? -6.481 16.746 11.884 1.00 96.44 306 TYR A N 1
ATOM 2332 C CA . TYR A 1 306 ? -7.462 15.794 11.368 1.00 96.44 306 TYR A CA 1
ATOM 2333 C C . TYR A 1 306 ? -8.072 16.237 10.033 1.00 96.44 306 TYR A C 1
ATOM 2335 O O . TYR A 1 306 ? -9.007 15.604 9.552 1.00 96.44 306 TYR A O 1
ATOM 2343 N N . GLY A 1 307 ? -7.623 17.358 9.454 1.00 94.12 307 GLY A N 1
ATOM 2344 C CA . GLY A 1 307 ? -8.269 17.949 8.280 1.00 94.12 307 GLY A CA 1
ATOM 2345 C C . GLY A 1 307 ? -9.708 18.402 8.551 1.00 94.12 307 GLY A C 1
ATOM 2346 O O . GLY A 1 307 ? -10.508 18.484 7.624 1.00 94.12 307 GLY A O 1
ATOM 2347 N N . HIS A 1 308 ? -10.054 18.668 9.819 1.00 92.56 308 HIS A N 1
ATOM 2348 C CA . HIS A 1 308 ? -11.422 18.939 10.280 1.00 92.56 308 HIS A CA 1
ATOM 2349 C C . HIS A 1 308 ? -12.433 17.807 10.022 1.00 92.56 308 HIS A C 1
ATOM 2351 O O . HIS A 1 308 ? -13.641 18.047 10.039 1.00 92.56 308 HIS A O 1
ATOM 2357 N N . ILE A 1 309 ? -11.958 16.577 9.820 1.00 91.50 309 ILE A N 1
ATOM 2358 C CA . ILE A 1 309 ? -12.811 15.390 9.763 1.00 91.50 309 ILE A CA 1
ATOM 2359 C C . ILE A 1 309 ? -13.282 15.067 11.184 1.00 91.50 309 ILE A C 1
ATOM 2361 O O . ILE A 1 309 ? -12.492 15.065 12.130 1.00 91.50 309 ILE A O 1
ATOM 2365 N N . ALA A 1 310 ? -14.589 14.861 11.343 1.00 88.81 310 ALA A N 1
ATOM 2366 C CA . ALA A 1 310 ? -15.170 14.503 12.628 1.00 88.81 310 ALA A CA 1
ATOM 2367 C C . ALA A 1 310 ? -14.775 13.071 13.003 1.00 88.81 310 ALA A C 1
ATOM 2369 O O . ALA A 1 310 ? -14.807 12.188 12.154 1.00 88.81 310 ALA A O 1
ATOM 2370 N N . HIS A 1 311 ? -14.446 12.858 14.277 1.00 88.25 311 HIS A N 1
ATOM 2371 C CA . HIS A 1 311 ? -14.224 11.523 14.820 1.00 88.25 311 HIS A CA 1
ATOM 2372 C C . HIS A 1 311 ? -15.583 10.943 15.228 1.00 88.25 311 HIS A C 1
ATOM 2374 O O . HIS A 1 311 ? -16.164 11.397 16.220 1.00 88.25 311 HIS A O 1
ATOM 2380 N N . THR A 1 312 ? -16.148 10.067 14.400 1.00 92.69 312 THR A N 1
ATOM 2381 C CA . THR A 1 312 ? -17.563 9.654 14.487 1.00 92.69 312 THR A CA 1
ATOM 2382 C C . THR A 1 312 ? -17.753 8.249 15.046 1.00 92.69 312 THR A C 1
ATOM 2384 O O . THR A 1 312 ? -18.905 7.845 15.217 1.00 92.69 312 THR A O 1
ATOM 2387 N N . HIS A 1 313 ? -16.667 7.522 15.341 1.00 92.50 313 HIS A N 1
ATOM 2388 C CA . HIS A 1 313 ? -16.698 6.086 15.654 1.00 92.50 313 HIS A CA 1
ATOM 2389 C C . HIS A 1 313 ? -17.224 5.237 14.488 1.00 92.50 313 HIS A C 1
ATOM 2391 O O . HIS A 1 313 ? -17.846 4.187 14.653 1.00 92.50 313 HIS A O 1
ATOM 2397 N N . LYS A 1 314 ? -17.028 5.750 13.271 1.00 96.25 314 LYS A N 1
ATOM 2398 C CA . LYS A 1 314 ? -17.077 4.968 12.043 1.00 96.25 314 LYS A CA 1
ATOM 2399 C C . LYS A 1 314 ? -15.639 4.805 11.606 1.00 96.25 314 LYS A C 1
ATOM 2401 O O . LYS A 1 314 ? -14.986 5.806 11.300 1.00 96.25 314 LYS A O 1
ATOM 2406 N N . ALA A 1 315 ? -15.190 3.559 11.503 1.00 97.38 315 ALA A N 1
ATOM 2407 C CA . ALA A 1 315 ? -13.795 3.247 11.212 1.00 97.38 315 ALA A CA 1
ATOM 2408 C C . ALA A 1 315 ? -13.231 4.050 10.022 1.00 97.38 315 ALA A C 1
ATOM 2410 O O . ALA A 1 315 ? -12.096 4.516 10.065 1.00 97.38 315 ALA A O 1
ATOM 2411 N N . ILE A 1 316 ? -14.017 4.269 8.958 1.00 97.81 316 ILE A N 1
ATOM 2412 C CA . ILE A 1 316 ? -13.550 5.022 7.785 1.00 97.81 316 ILE A CA 1
ATOM 2413 C C . ILE A 1 316 ? -13.384 6.527 8.035 1.00 97.81 316 ILE A C 1
ATOM 2415 O O . ILE A 1 316 ? -12.418 7.118 7.552 1.00 97.81 316 ILE A O 1
ATOM 2419 N N . ASP A 1 317 ? -14.287 7.162 8.784 1.00 96.81 317 ASP A N 1
ATOM 2420 C CA . ASP A 1 317 ? -14.173 8.590 9.108 1.00 96.81 317 ASP A CA 1
ATOM 2421 C C . ASP A 1 317 ? -12.931 8.822 9.977 1.00 96.81 317 ASP A C 1
ATOM 2423 O O . ASP A 1 317 ? -12.130 9.730 9.724 1.00 96.81 317 ASP A O 1
ATOM 2427 N N . ASP A 1 318 ? -12.718 7.924 10.935 1.00 97.12 318 ASP A N 1
ATOM 2428 C CA . ASP A 1 318 ? -11.620 7.989 11.886 1.00 97.12 318 ASP A CA 1
ATOM 2429 C C . ASP A 1 318 ? -10.278 7.699 11.196 1.00 97.12 318 ASP A C 1
ATOM 2431 O O . ASP A 1 318 ? -9.335 8.487 11.326 1.00 97.12 318 ASP A O 1
ATOM 2435 N N . ALA A 1 319 ? -10.209 6.669 10.344 1.00 98.25 319 ALA A N 1
ATOM 2436 C CA . ALA A 1 319 ? -9.038 6.374 9.518 1.00 98.25 319 ALA A CA 1
ATOM 2437 C C . ALA A 1 319 ? -8.659 7.545 8.592 1.00 98.25 319 ALA A C 1
ATOM 2439 O O . ALA A 1 319 ? -7.474 7.864 8.457 1.00 98.25 319 ALA A O 1
ATOM 2440 N N . ARG A 1 320 ? -9.636 8.245 7.994 1.00 98.38 320 ARG A N 1
ATOM 2441 C CA . ARG A 1 320 ? -9.385 9.458 7.189 1.00 98.38 320 ARG A CA 1
ATOM 2442 C C . ARG A 1 320 ? -8.853 10.611 8.037 1.00 98.38 320 ARG A C 1
ATOM 2444 O O . ARG A 1 320 ? -7.912 11.295 7.624 1.00 98.38 320 ARG A O 1
ATOM 2451 N N . GLY A 1 321 ? -9.409 10.828 9.229 1.00 97.94 321 GLY A N 1
ATOM 2452 C CA . GLY A 1 321 ? -8.885 11.810 10.179 1.00 97.94 321 GLY A CA 1
ATOM 2453 C C . GLY A 1 321 ? -7.432 11.503 10.555 1.00 97.94 321 GLY A C 1
ATOM 2454 O O . GLY A 1 321 ? -6.560 12.370 10.474 1.00 97.94 321 GLY A O 1
ATOM 2455 N N . PHE A 1 322 ? -7.133 10.246 10.876 1.00 98.31 322 PHE A N 1
ATOM 2456 C CA . PHE A 1 322 ? -5.781 9.793 11.194 1.00 98.31 322 PHE A CA 1
ATOM 2457 C C . PHE A 1 322 ? -4.816 9.847 10.006 1.00 98.31 322 PHE A C 1
ATOM 2459 O O . PHE A 1 322 ? -3.623 10.093 10.204 1.00 98.31 322 PHE A O 1
ATOM 2466 N N . ALA A 1 323 ? -5.301 9.683 8.775 1.00 98.44 323 ALA A N 1
ATOM 2467 C CA . ALA A 1 323 ? -4.491 9.850 7.575 1.00 98.44 323 ALA A CA 1
ATOM 2468 C C . ALA A 1 323 ? -4.004 11.300 7.428 1.00 98.44 323 ALA A C 1
ATOM 2470 O O . ALA A 1 323 ? -2.821 11.529 7.174 1.00 98.44 323 ALA A O 1
ATOM 2471 N N . ASN A 1 324 ? -4.868 12.282 7.703 1.00 98.19 324 ASN A N 1
ATOM 2472 C CA . ASN A 1 324 ? -4.459 13.689 7.765 1.00 98.19 324 ASN A CA 1
ATOM 2473 C C . ASN A 1 324 ? -3.430 13.928 8.881 1.00 98.19 324 ASN A C 1
ATOM 2475 O O . ASN A 1 324 ? -2.406 14.579 8.651 1.00 98.19 324 ASN A O 1
ATOM 2479 N N . VAL A 1 325 ? -3.640 13.324 10.058 1.00 98.12 325 VAL A N 1
ATOM 2480 C CA . VAL A 1 325 ? -2.695 13.442 11.178 1.00 98.12 325 VAL A CA 1
ATOM 2481 C C . VAL A 1 325 ? -1.320 12.921 10.767 1.00 98.12 325 VAL A C 1
ATOM 2483 O O . VAL A 1 325 ? -0.314 13.584 11.017 1.00 98.12 325 VAL A O 1
ATOM 2486 N N . LEU A 1 326 ? -1.255 11.761 10.106 1.00 98.31 326 LEU A N 1
ATOM 2487 C CA . LEU A 1 326 ? -0.002 11.206 9.602 1.00 98.31 326 LEU A CA 1
ATOM 2488 C C . LEU A 1 326 ? 0.715 12.192 8.669 1.00 98.31 326 LEU A C 1
ATOM 2490 O O . LEU A 1 326 ? 1.920 12.391 8.822 1.00 98.31 326 LEU A O 1
ATOM 2494 N N . VAL A 1 327 ? -0.002 12.826 7.739 1.00 98.25 327 VAL A N 1
ATOM 2495 C CA . VAL A 1 327 ? 0.574 13.799 6.796 1.00 98.25 327 VAL A CA 1
ATOM 2496 C C . VAL A 1 327 ? 1.188 14.992 7.533 1.00 98.25 327 VAL A C 1
ATOM 2498 O O . VAL A 1 327 ? 2.333 15.360 7.251 1.00 98.25 327 VAL A O 1
ATOM 2501 N N . GLU A 1 328 ? 0.488 15.568 8.513 1.00 97.69 328 GLU A N 1
ATOM 2502 C CA . GLU A 1 328 ? 1.019 16.677 9.317 1.00 97.69 328 GLU A CA 1
ATOM 2503 C C . GLU A 1 328 ? 2.239 16.260 10.148 1.00 97.69 328 GLU A C 1
ATOM 2505 O O . GLU A 1 328 ? 3.256 16.959 10.183 1.00 97.69 328 GLU A O 1
ATOM 2510 N N . LEU A 1 329 ? 2.207 15.070 10.750 1.00 97.31 329 LEU A N 1
ATOM 2511 C CA . LEU A 1 329 ? 3.349 14.537 11.492 1.00 97.31 329 LEU A CA 1
ATOM 2512 C C . LEU A 1 329 ? 4.552 14.259 10.580 1.00 97.31 329 LEU A C 1
ATOM 2514 O O . LEU A 1 329 ? 5.689 14.535 10.963 1.00 97.31 329 LEU A O 1
ATOM 2518 N N . MET A 1 330 ? 4.328 13.779 9.356 1.00 97.00 330 MET A N 1
ATOM 2519 C CA . MET A 1 330 ? 5.384 13.597 8.357 1.00 97.00 330 MET A CA 1
ATOM 2520 C C . MET A 1 330 ? 5.969 14.937 7.897 1.00 97.00 330 MET A C 1
ATOM 2522 O O . MET A 1 330 ? 7.183 15.032 7.706 1.00 97.00 330 MET A O 1
ATOM 2526 N N . LYS A 1 331 ? 5.159 16.000 7.767 1.00 96.12 331 LYS A N 1
ATOM 2527 C CA . LYS A 1 331 ? 5.656 17.366 7.505 1.00 96.12 331 LYS A CA 1
ATOM 2528 C C . LYS A 1 331 ? 6.579 17.844 8.628 1.00 96.12 331 LYS A C 1
ATOM 2530 O O . LYS A 1 331 ? 7.683 18.299 8.336 1.00 96.12 331 LYS A O 1
ATOM 2535 N N . ILE A 1 332 ? 6.173 17.674 9.889 1.00 95.56 332 ILE A N 1
ATOM 2536 C CA . ILE A 1 332 ? 7.002 18.026 11.052 1.00 95.56 332 ILE A CA 1
ATOM 2537 C C . ILE A 1 332 ? 8.297 17.210 11.048 1.00 95.56 332 ILE A C 1
ATOM 2539 O O . ILE A 1 332 ? 9.381 17.780 11.143 1.00 95.56 332 ILE A O 1
ATOM 2543 N N . SER A 1 333 ? 8.204 15.889 10.877 1.00 94.88 333 SER A N 1
ATOM 2544 C CA . SER A 1 333 ? 9.369 15.001 10.863 1.00 94.88 333 SER A CA 1
ATOM 2545 C C . SER A 1 333 ? 10.370 15.363 9.763 1.00 94.88 333 SER A C 1
ATOM 2547 O O . SER A 1 333 ? 11.571 15.321 10.014 1.00 94.88 333 SER A O 1
ATOM 2549 N N . ARG A 1 334 ? 9.907 15.724 8.558 1.00 93.31 334 ARG A N 1
ATOM 2550 C CA . ARG A 1 334 ? 10.773 16.131 7.434 1.00 93.31 334 ARG A CA 1
ATOM 2551 C C . ARG A 1 334 ? 11.480 17.467 7.665 1.00 93.31 334 ARG A C 1
ATOM 2553 O O . ARG A 1 334 ? 12.529 17.697 7.073 1.00 93.31 334 ARG A O 1
ATOM 2560 N N . ALA A 1 335 ? 10.916 18.341 8.496 1.00 94.50 335 ALA A N 1
ATOM 2561 C CA . ALA A 1 335 ? 11.536 19.614 8.854 1.00 94.50 335 ALA A CA 1
ATOM 2562 C C . ALA A 1 335 ? 12.653 19.462 9.905 1.00 94.50 335 ALA A C 1
ATOM 2564 O O . ALA A 1 335 ? 13.440 20.389 10.101 1.00 94.50 335 ALA A O 1
ATOM 2565 N N . LEU A 1 336 ? 12.733 18.311 10.584 1.00 92.44 336 LEU A N 1
ATOM 2566 C CA . LEU A 1 336 ? 13.794 18.031 11.546 1.00 92.44 336 LEU A CA 1
ATOM 2567 C C . LEU A 1 336 ? 15.084 17.603 10.826 1.00 92.44 336 LEU A C 1
ATOM 2569 O O . LEU A 1 336 ? 15.029 16.857 9.846 1.00 92.44 336 LEU A O 1
ATOM 2573 N N . PRO A 1 337 ? 16.265 18.024 11.316 1.00 90.00 337 PRO A N 1
ATOM 2574 C CA . PRO A 1 337 ? 17.530 17.558 10.764 1.00 90.00 337 PRO A CA 1
ATOM 2575 C C . PRO A 1 337 ? 17.664 16.036 10.962 1.00 90.00 337 PRO A C 1
ATOM 2577 O O . PRO A 1 337 ? 17.457 15.550 12.080 1.00 90.00 337 PRO A O 1
ATOM 2580 N N . PRO A 1 338 ? 18.025 15.267 9.918 1.00 86.06 338 PRO A N 1
ATOM 2581 C CA . PRO A 1 338 ? 18.155 13.823 10.039 1.00 86.06 338 PRO A CA 1
ATOM 2582 C C . PRO A 1 338 ? 19.326 13.466 10.956 1.00 86.06 338 PRO A C 1
ATOM 2584 O O . PRO A 1 338 ? 20.437 13.981 10.811 1.00 86.06 338 PRO A O 1
ATOM 2587 N N . ILE A 1 339 ? 19.091 12.534 11.877 1.00 84.12 339 ILE A N 1
ATOM 2588 C CA . ILE A 1 339 ? 20.155 11.909 12.660 1.00 84.12 339 ILE A CA 1
ATOM 2589 C C . ILE A 1 339 ? 20.580 10.648 11.912 1.00 84.12 339 ILE A C 1
ATOM 2591 O O . ILE A 1 339 ? 19.882 9.636 11.926 1.00 84.12 339 ILE A O 1
ATOM 2595 N N . ASN A 1 340 ? 21.730 10.712 11.248 1.00 79.62 340 ASN A N 1
ATOM 2596 C CA . ASN A 1 340 ? 22.295 9.556 10.564 1.00 79.62 340 ASN A CA 1
ATOM 2597 C C . ASN A 1 340 ? 23.056 8.687 11.568 1.00 79.62 340 ASN A C 1
ATOM 2599 O O . ASN A 1 340 ? 23.951 9.169 12.264 1.00 79.62 340 ASN A O 1
ATOM 2603 N N . GLY A 1 341 ? 22.718 7.401 11.636 1.00 68.56 341 GLY A N 1
ATOM 2604 C CA . GLY A 1 341 ? 23.512 6.440 12.395 1.00 68.56 341 GLY A CA 1
ATOM 2605 C C . GLY A 1 341 ? 24.877 6.225 11.738 1.00 68.56 341 GLY A C 1
ATOM 2606 O O . GLY A 1 341 ? 24.973 6.115 10.515 1.00 68.56 341 GLY A O 1
ATOM 2607 N N . SER A 1 342 ? 25.941 6.113 12.537 1.00 72.50 342 SER A N 1
ATOM 2608 C CA . SER A 1 342 ? 27.147 5.411 12.090 1.00 72.50 342 SER A CA 1
ATOM 2609 C C . SER A 1 342 ? 26.827 3.920 11.935 1.00 72.50 342 SER A C 1
ATOM 2611 O O . SER A 1 342 ? 25.833 3.445 12.492 1.00 72.50 342 SER A O 1
ATOM 2613 N N . LYS A 1 343 ? 27.658 3.156 11.204 1.00 61.44 343 LYS A N 1
ATOM 2614 C CA . LYS A 1 343 ? 27.602 1.685 11.285 1.00 61.44 343 LYS A CA 1
ATOM 2615 C C . LYS A 1 343 ? 27.580 1.316 12.769 1.00 61.44 343 LYS A C 1
ATOM 2617 O O . LYS A 1 343 ? 28.486 1.685 13.510 1.00 61.44 343 LYS A O 1
ATOM 2622 N N . SER A 1 344 ? 26.474 0.726 13.204 1.00 55.84 344 SER A N 1
ATOM 2623 C CA . SER A 1 344 ? 26.283 0.356 14.595 1.00 55.84 344 SER A CA 1
ATOM 2624 C C . SER A 1 344 ? 26.949 -0.993 14.807 1.00 55.84 344 SER A C 1
ATOM 2626 O O . SER A 1 344 ? 26.516 -1.978 14.210 1.00 55.84 344 SER A O 1
ATOM 2628 N N . ASP A 1 345 ? 27.964 -1.032 15.667 1.00 58.62 345 ASP A N 1
ATOM 2629 C CA . ASP A 1 345 ? 28.557 -2.278 16.169 1.00 58.62 345 ASP A CA 1
ATOM 2630 C C . ASP A 1 345 ? 27.642 -2.970 17.204 1.00 58.62 345 ASP A C 1
ATOM 2632 O O . ASP A 1 345 ? 27.991 -4.011 17.752 1.00 58.62 345 ASP A O 1
ATOM 2636 N N . PHE A 1 346 ? 26.448 -2.423 17.482 1.00 56.38 346 PHE A N 1
ATOM 2637 C CA . PHE A 1 346 ? 25.406 -3.116 18.245 1.00 56.38 346 PHE A CA 1
ATOM 2638 C C . PHE A 1 346 ? 24.629 -4.079 17.338 1.00 56.38 346 PHE A C 1
ATOM 2640 O O . PHE A 1 346 ? 23.457 -3.839 17.030 1.00 56.38 346 PHE A O 1
ATOM 2647 N N . ARG A 1 347 ? 25.289 -5.156 16.903 1.00 50.25 347 ARG A N 1
ATOM 2648 C CA . ARG A 1 347 ? 24.669 -6.423 16.491 1.00 50.25 347 ARG A CA 1
ATOM 2649 C C . ARG A 1 347 ? 25.570 -7.598 16.822 1.00 50.25 347 ARG A C 1
ATOM 2651 O O . ARG A 1 347 ? 26.762 -7.531 16.459 1.00 50.25 347 ARG A O 1
#

Secondary structure (DSSP, 8-state):
-PPPPGGGTT--EE-SSSSHHHHHHHHHHHHTT---EEEEEGGGBSTTSBPPP-TT-EEEEE-TTS-EEEEEEEEEEEEEEGGG--HHHHHHHTSSSHHHHHHHHHHHHHHTT---TT-EEEEEEEEEEEE-HHHHHHHHHHPPPEEEEEEEEESSS-TTTS-EEEEEEEEE-TT--EEEEEEEEBPPPTT----HHHHHHHTT-HHHHHHHHTTPBPHHHHHHHHHHHHHHSSS-EEEEETTTTTHHHHHHHHHHHHHS--SS-SS-SS-----TT-EEHHHHHHHHTT--GGG--GGGS-GGGGTT----S-HHHHHHHHHHHHHHHHHHHHHSPP-PPP-----

Sequence (347 aa):
MTTLPPQYADAIQFSFGDSPELADELLALVLAGKKTATCGALRDYGAGGEPMPEVGRRDVVLNGAGEPACVIETLSVETLRFDDVDPAFTDREGEGDYAAWRAGHEAYFARNGGFSPAMELVCETFRLVTVLPAGRDVYNRVASPIFIVTDIESDGPTPLHNSMLSFASVAIEADGTAHGEFEAVLRPRPDRTTNETTMAWWQTQPEAWEAATNGAEDPAVVMPRFADWVESLPGPKVFVAAPMIFDGLWMDHYLDEYAGTRALSGPFKGRQIFRGGGVCLYTMAGTLRGAPYLDWGMSKLPAEFYGHIAHTHKAIDDARGFANVLVELMKISRALPPINGSKSDFR